Protein AF-A0A7J7MDB9-F1 (afdb_monomer_lite)

Radius of gyration: 26.95 Å; chains: 1; bounding box: 63×67×64 Å

pLDDT: mean 71.69, std 17.56, range [26.91, 96.44]

Secondary structure (DSSP, 8-state):
-------S-SB-TTS-BSSHHHHHHHHHHHHHHEEEEEEEEEETTEEEEEEEEPSSPEETT-HHHHHHHHHHHHHHHTTTSB-SEEEEEEEEEEEPTTSS-EEEEEEEEEEESB-TTSPBPPHHHHHHHHHHHHHHHHHHTTT-EEEEEEEEEEEES-B-------HHHHHHHHHHHHHT----PPP-PPPP---S------SS-------------EEEEEEEEEEETTEEEEEEEEEEEE-TT--GGGS-GGGEEEEEGGGGTTT--SHHHHHHHHHHHHHHHHHT-TT----HHHHHHHH-GGG-PPP---GGG--GGGTTTSHHHHHHHHHHHHHHHHHHHHHHHHHHHTT--

Sequence (357 aa):
MDLKGMNQDPIDVNGVFKSKAMFEHSLKRSKSIVDSVSCTNPYLGLRNARMDFKNPYLLCSYYELIVLAIMQLLLKYAYSQEFKYAKFTIGYVMKVPSGSGKVSYTIGSAIILNDSSGKAHPNITIYEQIQNFLKVKAENYEGLFLSGVYIRVYSIDMVVKELDLTSDVIDSQIWDLLKTGVAGGIPQEVQTIAGGKRRSYTNYITAIKLLIKEIKSFIVDDIKTILINSIHKPYAAGFVVVEQGIDIDSLKDSKFKTFFSKNCYHFMPAFEDRSNRTMFGFLESLENVDNIIGSLAELAKNLCPHLGVKGSIQHDKLRVSMLQNQRDQLLDYMRQDIRLLAGVVIKAQEIYWTDTT

Structure (mmCIF, N/CA/C/O backbone):
data_AF-A0A7J7MDB9-F1
#
_entry.id   AF-A0A7J7MDB9-F1
#
loop_
_atom_site.group_PDB
_atom_site.id
_atom_site.type_symbol
_atom_site.label_atom_id
_atom_site.label_alt_id
_atom_site.label_comp_id
_atom_site.label_asym_id
_atom_site.label_entity_id
_atom_site.label_seq_id
_atom_site.pdbx_PDB_ins_code
_atom_site.Cartn_x
_atom_site.Cartn_y
_atom_site.Cartn_z
_atom_site.occupancy
_atom_site.B_iso_or_equiv
_atom_site.auth_seq_id
_atom_site.auth_comp_id
_atom_site.auth_asym_id
_atom_site.auth_atom_id
_atom_site.pdbx_PDB_model_num
ATOM 1 N N . MET A 1 1 ? -2.151 39.184 -3.325 1.00 32.78 1 MET A N 1
ATOM 2 C CA . MET A 1 1 ? -2.497 39.272 -4.758 1.00 32.78 1 MET A CA 1
ATOM 3 C C . MET A 1 1 ? -3.538 38.212 -5.050 1.00 32.78 1 MET A C 1
ATOM 5 O O . MET A 1 1 ? -3.415 37.108 -4.537 1.00 32.78 1 MET A O 1
ATOM 9 N N . ASP A 1 2 ? -4.583 38.630 -5.755 1.00 26.91 2 ASP A N 1
ATOM 10 C CA . ASP A 1 2 ? -5.899 38.005 -5.892 1.00 26.91 2 ASP A CA 1
ATOM 11 C C . ASP A 1 2 ? -5.936 36.525 -6.296 1.00 26.91 2 ASP A C 1
ATOM 13 O O . ASP A 1 2 ? -5.296 36.101 -7.253 1.00 26.91 2 ASP A O 1
ATOM 17 N N . LEU A 1 3 ? -6.806 35.772 -5.613 1.00 30.06 3 LEU A N 1
ATOM 18 C CA . LEU A 1 3 ? -7.235 34.401 -5.932 1.00 30.06 3 LEU A CA 1
ATOM 19 C C . LEU A 1 3 ? -8.526 34.392 -6.778 1.00 30.06 3 LEU A C 1
ATOM 21 O O . LEU A 1 3 ? -9.434 33.595 -6.550 1.00 30.06 3 LEU A O 1
ATOM 25 N N . LYS A 1 4 ? -8.646 35.299 -7.751 1.00 31.33 4 LYS A N 1
ATOM 26 C CA . LYS A 1 4 ? -9.793 35.347 -8.670 1.00 31.33 4 LYS A CA 1
ATOM 27 C C . LYS A 1 4 ? -9.319 35.417 -10.113 1.00 31.33 4 LYS A C 1
ATOM 29 O O . LYS A 1 4 ? -9.190 36.488 -10.688 1.00 31.33 4 LYS A O 1
ATOM 34 N N . GLY A 1 5 ? -9.096 34.244 -10.695 1.00 33.00 5 GLY A N 1
ATOM 35 C CA . GLY A 1 5 ? -8.900 34.104 -12.131 1.00 33.00 5 GLY A CA 1
ATOM 36 C C . GLY A 1 5 ? -8.075 32.882 -12.484 1.00 33.00 5 GLY A C 1
ATOM 37 O O . GLY A 1 5 ? -6.877 33.024 -12.663 1.00 33.00 5 GLY A O 1
ATOM 38 N N . MET A 1 6 ? -8.715 31.709 -12.556 1.00 31.48 6 MET A N 1
ATOM 39 C CA . MET A 1 6 ? -8.399 30.597 -13.475 1.00 31.48 6 MET A CA 1
ATOM 40 C C . MET A 1 6 ? -9.241 29.364 -13.102 1.00 31.48 6 MET A C 1
ATOM 42 O O . MET A 1 6 ? -8.757 28.406 -12.514 1.00 31.48 6 MET A O 1
ATOM 46 N N . ASN A 1 7 ? -10.527 29.400 -13.461 1.00 33.06 7 ASN A N 1
ATOM 47 C CA . ASN A 1 7 ? -11.383 28.210 -13.551 1.00 33.06 7 ASN A CA 1
ATOM 48 C C . ASN A 1 7 ? -11.220 27.581 -14.946 1.00 33.06 7 ASN A C 1
ATOM 50 O O . ASN A 1 7 ? -12.143 27.610 -15.757 1.00 33.06 7 ASN A O 1
ATOM 54 N N . GLN A 1 8 ? -10.027 27.076 -15.264 1.00 38.97 8 GLN A N 1
ATOM 55 C CA . GLN A 1 8 ? -9.828 26.182 -16.408 1.00 38.97 8 GLN A CA 1
ATOM 56 C C . GLN A 1 8 ? -8.796 25.122 -16.039 1.00 38.97 8 GLN A C 1
ATOM 58 O O . GLN A 1 8 ? -7.669 25.456 -15.674 1.00 38.97 8 GLN A O 1
ATOM 63 N N . ASP A 1 9 ? -9.194 23.854 -16.148 1.00 37.06 9 ASP A N 1
ATOM 64 C CA . ASP A 1 9 ? -8.324 22.717 -15.865 1.00 37.06 9 ASP A CA 1
ATOM 65 C C . ASP A 1 9 ? -7.031 22.807 -16.690 1.00 37.06 9 ASP A C 1
ATOM 67 O O . ASP A 1 9 ? -7.089 23.011 -17.915 1.00 37.06 9 ASP A O 1
ATOM 71 N N . PRO A 1 10 ? -5.854 22.642 -16.057 1.00 43.47 10 PRO A N 1
ATOM 72 C CA . PRO A 1 10 ? -4.561 22.887 -16.689 1.00 43.47 10 PRO A CA 1
ATOM 73 C C . PRO A 1 10 ? -4.188 21.874 -17.789 1.00 43.47 10 PRO A C 1
ATOM 75 O O . PRO A 1 10 ? -3.120 21.961 -18.397 1.00 43.47 10 PRO A O 1
ATOM 78 N N . ILE A 1 11 ? -5.056 20.895 -18.028 1.00 42.03 11 ILE A N 1
ATOM 79 C CA . ILE A 1 11 ? -4.789 19.662 -18.755 1.00 42.03 11 ILE A CA 1
ATOM 80 C C . ILE A 1 11 ? -5.961 19.409 -19.707 1.00 42.03 11 ILE A C 1
ATOM 82 O O . ILE A 1 11 ? -7.118 19.704 -19.396 1.00 42.03 11 ILE A O 1
ATOM 86 N N . ASP A 1 12 ? -5.656 18.980 -20.928 1.00 42.06 12 ASP A N 1
ATOM 87 C CA . ASP A 1 12 ? -6.651 18.453 -21.869 1.00 42.06 12 ASP A CA 1
ATOM 88 C C . ASP A 1 12 ? -7.208 17.117 -21.336 1.00 42.06 12 ASP A C 1
ATOM 90 O O . ASP A 1 12 ? -6.551 16.447 -20.546 1.00 42.06 12 ASP A O 1
ATOM 94 N N . VAL A 1 13 ? -8.393 16.696 -21.778 1.00 39.16 13 VAL A N 1
ATOM 95 C CA . VAL A 1 13 ? -8.995 15.374 -21.502 1.00 39.16 13 VAL A CA 1
ATOM 96 C C . VAL A 1 13 ? -8.006 14.196 -21.654 1.00 39.16 13 VAL A C 1
ATOM 98 O O . VAL A 1 13 ? -8.165 13.167 -20.996 1.00 39.16 13 VAL A O 1
ATOM 101 N N . ASN A 1 14 ? -6.957 14.373 -22.462 1.00 38.19 14 ASN A N 1
ATOM 102 C CA . ASN A 1 14 ? -5.889 13.413 -22.740 1.00 38.19 14 ASN A CA 1
ATOM 103 C C . ASN A 1 14 ? -4.616 13.553 -21.881 1.00 38.19 14 ASN A C 1
ATOM 105 O O . ASN A 1 14 ? -3.637 12.865 -22.150 1.00 38.19 14 ASN A O 1
ATOM 109 N N . GLY A 1 15 ? -4.565 14.432 -20.876 1.00 45.59 15 GLY A N 1
ATOM 110 C CA . GLY A 1 15 ? -3.386 14.527 -20.005 1.00 45.59 15 GLY A CA 1
ATOM 111 C C . GLY A 1 15 ? -2.254 15.439 -20.514 1.00 45.59 15 GLY A C 1
ATOM 112 O O . GLY A 1 15 ? -1.229 15.572 -19.849 1.00 45.59 15 GLY A O 1
ATOM 113 N N . VAL A 1 16 ? -2.409 16.089 -21.668 1.00 55.41 16 VAL A N 1
ATOM 114 C CA . VAL A 1 16 ? -1.347 16.900 -22.294 1.00 55.41 16 VAL A CA 1
ATOM 115 C C . VAL A 1 16 ? -1.426 18.365 -21.843 1.00 55.41 16 VAL A C 1
ATOM 117 O O . VAL A 1 16 ? -2.514 18.938 -21.725 1.00 55.41 16 VAL A O 1
ATOM 120 N N . PHE A 1 17 ? -0.268 18.994 -21.601 1.00 58.41 17 PHE A N 1
ATOM 121 C CA . PHE A 1 17 ? -0.184 20.432 -21.323 1.00 58.41 17 PHE A CA 1
ATOM 122 C C . PHE A 1 17 ? -0.690 21.233 -22.529 1.00 58.41 17 PHE A C 1
ATOM 124 O O . PHE A 1 17 ? -0.115 21.167 -23.612 1.00 58.41 17 PHE A O 1
ATOM 131 N N . LYS A 1 18 ? -1.733 22.047 -22.326 1.00 57.94 18 LYS A N 1
ATOM 132 C CA . LYS A 1 18 ? -2.397 22.821 -23.395 1.00 57.94 18 LYS A CA 1
ATOM 133 C C . LYS A 1 18 ? -1.505 23.890 -24.050 1.00 57.94 18 LYS A C 1
ATOM 135 O O . LYS A 1 18 ? -1.846 24.406 -25.109 1.00 57.94 18 LYS A O 1
ATOM 140 N N . SER A 1 19 ? -0.381 24.261 -23.429 1.00 66.88 19 SER A N 1
ATOM 141 C CA . SER A 1 19 ? 0.582 25.218 -23.991 1.00 66.88 19 SER A CA 1
ATOM 142 C C . SER A 1 19 ? 1.982 25.086 -23.378 1.00 66.88 19 SER A C 1
ATOM 144 O O . SER A 1 19 ? 2.145 24.591 -22.259 1.00 66.88 19 SER A O 1
ATOM 146 N N . LYS A 1 20 ? 2.997 25.618 -24.080 1.00 72.50 20 LYS A N 1
ATOM 147 C CA . LYS A 1 20 ? 4.383 25.711 -23.580 1.00 72.50 20 LYS A CA 1
ATOM 148 C C . LYS A 1 20 ? 4.480 26.478 -22.265 1.00 72.50 20 LYS A C 1
ATOM 150 O O . LYS A 1 20 ? 5.172 26.042 -21.354 1.00 72.50 20 LYS A O 1
ATOM 155 N N . ALA A 1 21 ? 3.724 27.568 -22.137 1.00 70.25 21 ALA A N 1
ATOM 156 C CA . ALA A 1 21 ? 3.689 28.371 -20.919 1.00 70.25 21 ALA A CA 1
ATOM 157 C C . ALA A 1 21 ? 3.204 27.559 -19.701 1.00 70.25 21 ALA A C 1
ATOM 159 O O . ALA A 1 21 ? 3.725 27.715 -18.599 1.00 70.25 21 ALA A O 1
ATOM 160 N N . MET A 1 22 ? 2.243 26.649 -19.892 1.00 66.62 22 MET A N 1
ATOM 161 C CA . MET A 1 22 ? 1.721 25.792 -18.817 1.00 66.62 22 MET A CA 1
ATOM 162 C C . MET A 1 22 ? 2.682 24.668 -18.430 1.00 66.62 22 MET A C 1
ATOM 164 O O . MET A 1 22 ? 2.796 24.344 -17.244 1.00 66.62 22 MET A O 1
ATOM 168 N N . PHE A 1 23 ? 3.396 24.103 -19.408 1.00 73.69 23 PHE A N 1
ATOM 169 C CA . PHE A 1 23 ? 4.497 23.182 -19.141 1.00 73.69 23 PHE A CA 1
ATOM 170 C C . PHE A 1 23 ? 5.610 23.876 -18.348 1.00 73.69 23 PHE A C 1
ATOM 172 O O . PHE A 1 23 ? 5.981 23.400 -17.279 1.00 73.69 23 PHE A O 1
ATOM 179 N N . GLU A 1 24 ? 6.081 25.039 -18.805 1.00 75.44 24 GLU A N 1
ATOM 180 C CA . GLU A 1 24 ? 7.133 25.810 -18.129 1.00 75.44 24 GLU A CA 1
ATOM 181 C C . GLU A 1 24 ? 6.720 26.213 -16.707 1.00 75.44 24 GLU A C 1
ATOM 183 O O . GLU A 1 24 ? 7.515 26.108 -15.769 1.00 75.44 24 GLU A O 1
ATOM 188 N N . HIS A 1 25 ? 5.458 26.605 -16.512 1.00 74.88 25 HIS A N 1
ATOM 189 C CA . HIS A 1 25 ? 4.906 26.892 -15.191 1.00 74.88 25 HIS A CA 1
ATOM 190 C C . HIS A 1 25 ? 4.904 25.655 -14.276 1.00 74.88 25 HIS A C 1
ATOM 192 O O . HIS A 1 25 ? 5.335 25.730 -13.122 1.00 74.88 25 HIS A O 1
ATOM 198 N N . SER A 1 26 ? 4.457 24.503 -14.781 1.00 73.25 26 SER A N 1
ATOM 199 C CA . SER A 1 26 ? 4.399 23.258 -14.000 1.00 73.25 26 SER A CA 1
ATOM 200 C C . SER A 1 26 ? 5.785 22.702 -13.697 1.00 73.25 26 SER A C 1
ATOM 202 O O . SER A 1 26 ? 6.033 22.220 -12.595 1.00 73.25 26 SER A O 1
ATOM 204 N N . LEU A 1 27 ? 6.718 22.850 -14.632 1.00 78.75 27 LEU A N 1
ATOM 205 C CA . LEU A 1 27 ? 8.120 22.514 -14.453 1.00 78.75 27 LEU A CA 1
ATOM 206 C C . LEU A 1 27 ? 8.780 23.407 -13.397 1.00 78.75 27 LEU A C 1
ATOM 208 O O . LEU A 1 27 ? 9.455 22.905 -12.498 1.00 78.75 27 LEU A O 1
ATOM 212 N N . LYS A 1 28 ? 8.537 24.722 -13.446 1.00 80.44 28 LYS A N 1
ATOM 213 C CA . LYS A 1 28 ? 9.004 25.665 -12.420 1.00 80.44 28 LYS A CA 1
ATOM 214 C C . LYS A 1 28 ? 8.457 25.290 -11.043 1.00 80.44 28 LYS A C 1
ATOM 216 O O . LYS A 1 28 ? 9.210 25.269 -10.068 1.00 80.44 28 LYS A O 1
ATOM 221 N N . ARG A 1 29 ? 7.167 24.945 -10.968 1.00 77.31 29 ARG A N 1
ATOM 222 C CA . ARG A 1 29 ? 6.534 24.449 -9.741 1.00 77.31 29 ARG A CA 1
ATOM 223 C C . ARG A 1 29 ? 7.192 23.154 -9.261 1.00 77.31 29 ARG A C 1
ATOM 225 O O . ARG A 1 29 ? 7.572 23.098 -8.095 1.00 77.31 29 ARG A O 1
ATOM 232 N N . SER A 1 30 ? 7.397 22.175 -10.144 1.00 80.19 30 SER A N 1
ATOM 233 C CA . SER A 1 30 ? 8.087 20.914 -9.836 1.00 80.19 30 SER A CA 1
ATOM 234 C C . SER A 1 30 ? 9.483 21.168 -9.256 1.00 80.19 30 SER A C 1
ATOM 236 O O . SER A 1 30 ? 9.780 20.734 -8.150 1.00 80.19 30 SER A O 1
ATOM 238 N N . LYS A 1 31 ? 10.312 21.995 -9.905 1.00 84.50 31 LYS A N 1
ATOM 239 C CA . LYS A 1 31 ? 11.650 22.345 -9.395 1.00 84.50 31 LYS A CA 1
ATOM 240 C C . LYS A 1 31 ? 11.609 23.020 -8.021 1.00 84.50 31 LYS A C 1
ATOM 242 O O . LYS A 1 31 ? 12.462 22.750 -7.181 1.00 84.50 31 LYS A O 1
ATOM 247 N N . SER A 1 32 ? 10.625 23.888 -7.778 1.00 82.38 32 SER A N 1
ATOM 248 C CA . SER A 1 32 ? 10.517 24.617 -6.506 1.00 82.38 32 SER A CA 1
ATOM 249 C C . SER A 1 32 ? 10.245 23.709 -5.301 1.00 82.38 32 SER A C 1
ATOM 251 O O . SER A 1 32 ? 10.698 24.018 -4.197 1.00 82.38 32 SER A O 1
ATOM 253 N N . ILE A 1 33 ? 9.563 22.579 -5.521 1.00 85.75 33 ILE A N 1
ATOM 254 C CA . ILE A 1 33 ? 9.209 21.619 -4.469 1.00 85.75 33 ILE A CA 1
ATOM 255 C C . ILE A 1 33 ? 10.265 20.530 -4.267 1.00 85.75 33 ILE A C 1
ATOM 257 O O . ILE A 1 33 ? 10.151 19.774 -3.310 1.00 85.75 33 ILE A O 1
ATOM 261 N N . VAL A 1 34 ? 11.289 20.430 -5.120 1.00 90.56 34 VAL A N 1
ATOM 262 C CA . VAL A 1 34 ? 12.376 19.458 -4.932 1.00 90.56 34 VAL A CA 1
ATOM 263 C C . VAL A 1 34 ? 13.281 19.901 -3.784 1.00 90.56 34 VAL A C 1
ATOM 265 O O . VAL A 1 34 ? 13.710 21.058 -3.709 1.00 90.56 34 VAL A O 1
ATOM 268 N N . ASP A 1 35 ? 13.558 18.959 -2.889 1.00 91.69 35 ASP A N 1
ATOM 269 C CA . ASP A 1 35 ? 14.505 19.094 -1.785 1.00 91.69 35 ASP A CA 1
ATOM 270 C C . ASP A 1 35 ? 15.877 18.553 -2.183 1.00 91.69 35 ASP A C 1
ATOM 272 O O . ASP A 1 35 ? 16.871 19.276 -2.181 1.00 91.69 35 ASP A O 1
ATOM 276 N N . SER A 1 36 ? 15.921 17.291 -2.609 1.00 92.25 36 SER A N 1
ATOM 277 C CA . SER A 1 36 ? 17.154 16.642 -3.044 1.00 92.25 36 SER A CA 1
ATOM 278 C C . SER A 1 36 ? 16.892 15.564 -4.092 1.00 92.25 36 SER A C 1
ATOM 280 O O . SER A 1 36 ? 15.791 15.024 -4.213 1.00 92.25 36 SER A O 1
ATOM 282 N N . VAL A 1 37 ? 17.928 15.255 -4.872 1.00 92.06 37 VAL A N 1
ATOM 283 C CA . VAL A 1 37 ? 17.937 14.162 -5.846 1.00 92.06 37 VAL A CA 1
ATOM 284 C C . VAL A 1 37 ? 19.164 13.308 -5.572 1.00 92.06 37 VAL A C 1
ATOM 286 O O . VAL A 1 37 ? 20.269 13.832 -5.450 1.00 92.06 37 VAL A O 1
ATOM 289 N N . SER A 1 38 ? 18.982 11.996 -5.470 1.00 91.69 38 SER A N 1
ATOM 290 C CA . SER A 1 38 ? 20.064 11.052 -5.191 1.00 91.69 38 SER A CA 1
ATOM 291 C C . SER A 1 38 ? 19.966 9.817 -6.079 1.00 91.69 38 SER A C 1
ATOM 293 O O . SER A 1 38 ? 18.887 9.430 -6.530 1.00 91.69 38 SER A O 1
ATOM 295 N N . CYS A 1 39 ? 21.109 9.185 -6.341 1.00 89.75 39 CYS A N 1
ATOM 296 C CA . CYS A 1 39 ? 21.187 7.938 -7.087 1.00 89.75 39 CYS A CA 1
ATOM 297 C C . CYS A 1 39 ? 22.187 6.998 -6.413 1.00 89.75 39 CYS A C 1
ATOM 299 O O . CYS A 1 39 ? 23.262 7.419 -5.998 1.00 89.75 39 CYS A O 1
ATOM 301 N N . THR A 1 40 ? 21.842 5.717 -6.322 1.00 87.62 40 THR A N 1
ATOM 302 C CA . THR A 1 40 ? 22.712 4.661 -5.790 1.00 87.62 40 THR A CA 1
ATOM 303 C C . THR A 1 40 ? 22.709 3.460 -6.728 1.00 87.62 40 THR A C 1
ATOM 305 O O . THR A 1 40 ? 21.687 3.150 -7.343 1.00 87.62 40 THR A O 1
ATOM 308 N N . ASN A 1 41 ? 23.846 2.768 -6.820 1.00 85.62 41 ASN A N 1
ATOM 309 C CA . ASN A 1 41 ? 24.005 1.530 -7.585 1.00 85.62 41 ASN A CA 1
ATOM 310 C C . ASN A 1 41 ? 24.380 0.404 -6.614 1.00 85.62 41 ASN A C 1
ATOM 312 O O . ASN A 1 41 ? 25.569 0.158 -6.415 1.00 85.62 41 ASN A O 1
ATOM 316 N N . PRO A 1 42 ? 23.405 -0.244 -5.945 1.00 81.12 42 PRO A N 1
ATOM 317 C CA . PRO A 1 42 ? 23.714 -1.229 -4.908 1.00 81.12 42 PRO A CA 1
ATOM 318 C C . PRO A 1 42 ? 24.543 -2.413 -5.418 1.00 81.12 42 PRO A C 1
ATOM 320 O O . PRO A 1 42 ? 25.333 -2.977 -4.670 1.00 81.12 42 PRO A O 1
ATOM 323 N N . TYR A 1 43 ? 24.336 -2.806 -6.676 1.00 79.00 43 TYR A N 1
ATOM 324 C CA . TYR A 1 43 ? 25.135 -3.798 -7.392 1.00 79.00 43 TYR A CA 1
ATOM 325 C C . TYR A 1 43 ? 24.936 -3.636 -8.906 1.00 79.00 43 TYR A C 1
ATOM 327 O O . TYR A 1 43 ? 24.044 -2.914 -9.354 1.00 79.00 43 TYR A O 1
ATOM 335 N N . LEU A 1 44 ? 25.772 -4.309 -9.701 1.00 78.94 44 LEU A N 1
ATOM 336 C CA . LEU A 1 44 ? 25.724 -4.243 -11.163 1.00 78.94 44 LEU A CA 1
ATOM 337 C C . LEU A 1 44 ? 24.351 -4.694 -11.695 1.00 78.94 44 LEU A C 1
ATOM 339 O O . LEU A 1 44 ? 23.867 -5.763 -11.331 1.00 78.94 44 LEU A O 1
ATOM 343 N N . GLY A 1 45 ? 23.731 -3.876 -12.548 1.00 79.69 45 GLY A N 1
ATOM 344 C CA . GLY A 1 45 ? 22.389 -4.131 -13.084 1.00 79.69 45 GLY A CA 1
ATOM 345 C C . GLY A 1 45 ? 21.233 -3.698 -12.172 1.00 79.69 45 GLY A C 1
ATOM 346 O O . GLY A 1 45 ? 20.076 -3.957 -12.505 1.00 79.69 45 GLY A O 1
ATOM 347 N N . LEU A 1 46 ? 21.510 -3.033 -11.041 1.00 86.19 46 LEU A N 1
ATOM 348 C CA . LEU A 1 46 ? 20.499 -2.367 -10.217 1.00 86.19 46 LEU A CA 1
ATOM 349 C C . LEU A 1 46 ? 20.881 -0.912 -9.937 1.00 86.19 46 LEU A C 1
ATOM 351 O O . LEU A 1 46 ? 21.917 -0.633 -9.332 1.00 86.19 46 LEU A O 1
ATOM 355 N N . ARG A 1 47 ? 19.969 0.003 -10.264 1.00 87.56 47 ARG A N 1
ATOM 356 C CA . ARG A 1 47 ? 20.084 1.429 -9.952 1.00 87.56 47 ARG A CA 1
ATOM 357 C C . ARG A 1 47 ? 18.829 1.931 -9.249 1.00 87.56 47 ARG A C 1
ATOM 359 O O . ARG A 1 47 ? 17.717 1.701 -9.717 1.00 87.56 47 ARG A O 1
ATOM 366 N N . ASN A 1 48 ? 18.998 2.639 -8.137 1.00 91.31 48 ASN A N 1
ATOM 367 C CA . ASN A 1 48 ? 17.914 3.340 -7.449 1.00 91.31 48 ASN A CA 1
ATOM 368 C C . ASN A 1 48 ? 18.141 4.843 -7.581 1.00 91.31 48 ASN A C 1
ATOM 370 O O . ASN A 1 48 ? 19.147 5.343 -7.077 1.00 91.31 48 ASN A O 1
ATOM 374 N N . ALA A 1 49 ? 17.206 5.557 -8.199 1.00 93.44 49 ALA A N 1
ATOM 375 C CA . ALA A 1 49 ? 17.221 7.014 -8.250 1.00 93.44 49 ALA A CA 1
ATOM 376 C C . ALA A 1 49 ? 15.999 7.570 -7.517 1.00 93.44 49 ALA A C 1
ATOM 378 O O . ALA A 1 49 ? 14.899 7.035 -7.649 1.00 93.44 49 ALA A O 1
ATOM 379 N N . ARG A 1 50 ? 16.192 8.617 -6.719 1.00 95.31 50 ARG A N 1
ATOM 380 C CA . ARG A 1 50 ? 15.188 9.159 -5.801 1.00 95.31 50 ARG A CA 1
ATOM 381 C C . ARG A 1 50 ? 15.168 10.678 -5.867 1.00 95.31 50 ARG A C 1
ATOM 383 O O . ARG A 1 50 ? 16.218 11.308 -5.961 1.00 95.31 50 ARG A O 1
ATOM 390 N N . MET A 1 51 ? 13.969 11.238 -5.775 1.00 95.50 51 MET A N 1
ATOM 391 C CA . MET A 1 51 ? 13.705 12.664 -5.645 1.00 95.50 51 MET A CA 1
ATOM 392 C C . MET A 1 51 ? 12.869 12.888 -4.384 1.00 95.50 51 MET A C 1
ATOM 394 O O . MET A 1 51 ? 11.762 12.364 -4.275 1.00 95.50 51 MET A O 1
ATOM 398 N N . ASP A 1 52 ? 13.409 13.631 -3.424 1.00 94.06 52 ASP A N 1
ATOM 399 C CA . ASP A 1 52 ? 12.705 14.038 -2.207 1.00 94.06 52 ASP A CA 1
ATOM 400 C C . ASP A 1 52 ? 12.092 15.432 -2.389 1.00 94.06 52 ASP A C 1
ATOM 402 O O . ASP A 1 52 ? 12.652 16.290 -3.078 1.00 94.06 52 ASP A O 1
ATOM 406 N N . PHE A 1 53 ? 10.940 15.658 -1.758 1.00 90.88 53 PHE A N 1
ATOM 407 C CA . PHE A 1 53 ? 10.195 16.912 -1.835 1.00 90.88 53 PHE A CA 1
ATOM 408 C C . PHE A 1 53 ? 10.272 17.704 -0.525 1.00 90.88 53 PHE A C 1
ATOM 410 O O . PHE A 1 53 ? 10.318 17.132 0.568 1.00 90.88 53 PHE A O 1
ATOM 417 N N . LYS A 1 54 ? 10.244 19.033 -0.642 1.00 86.69 54 LYS A N 1
ATOM 418 C CA . LYS A 1 54 ? 10.183 19.984 0.473 1.00 86.69 54 LYS A CA 1
ATOM 419 C C . LYS A 1 54 ? 8.815 19.940 1.146 1.00 86.69 54 LYS A C 1
ATOM 421 O O . LYS A 1 54 ? 7.821 19.545 0.547 1.00 86.69 54 LYS A O 1
ATOM 426 N N . ASN A 1 55 ? 8.768 20.379 2.400 1.00 79.44 55 ASN A N 1
ATOM 427 C CA . ASN A 1 55 ? 7.515 20.662 3.094 1.00 79.44 55 ASN A CA 1
ATOM 428 C C . ASN A 1 55 ? 7.006 22.057 2.650 1.00 79.44 55 ASN A C 1
ATOM 430 O O . ASN A 1 55 ? 7.811 22.991 2.674 1.00 79.44 55 ASN A O 1
ATOM 434 N N . PRO A 1 56 ? 5.731 22.231 2.243 1.00 78.31 56 PRO A N 1
ATOM 435 C CA . PRO A 1 56 ? 4.646 21.243 2.208 1.00 78.31 56 PRO A CA 1
ATOM 436 C C . PRO A 1 56 ? 4.817 20.192 1.110 1.00 78.31 56 PRO A C 1
ATOM 438 O O . PRO A 1 56 ? 5.070 20.512 -0.048 1.00 78.31 56 PRO A O 1
ATOM 441 N N . TYR A 1 57 ? 4.662 18.931 1.518 1.00 84.12 57 TYR A N 1
ATOM 442 C CA . TYR A 1 57 ? 4.812 17.757 0.664 1.00 84.12 57 TYR A CA 1
ATOM 443 C C . TYR A 1 57 ? 3.780 17.725 -0.471 1.00 84.12 57 TYR A C 1
ATOM 445 O O . TYR A 1 57 ? 2.745 18.390 -0.421 1.00 84.12 57 TYR A O 1
ATOM 453 N N . LEU A 1 58 ? 4.063 16.935 -1.507 1.00 81.94 58 LEU A N 1
ATOM 454 C CA . LEU A 1 58 ? 3.265 16.901 -2.729 1.00 81.94 58 LEU A CA 1
ATOM 455 C C . LEU A 1 58 ? 2.025 16.012 -2.557 1.00 81.94 58 LEU A C 1
ATOM 457 O O . LEU A 1 58 ? 2.163 14.868 -2.142 1.00 81.94 58 LEU A O 1
ATOM 461 N N . LEU A 1 59 ? 0.823 16.489 -2.895 1.00 79.62 59 LEU A N 1
ATOM 462 C CA . LEU A 1 59 ? -0.377 15.640 -2.865 1.00 79.62 59 LEU A CA 1
ATOM 463 C C . LEU A 1 59 ? -0.325 14.587 -3.983 1.00 79.62 59 LEU A C 1
ATOM 465 O O . LEU A 1 59 ? 0.074 14.905 -5.104 1.00 79.62 59 LEU A O 1
ATOM 469 N N . CYS A 1 60 ? -0.797 13.366 -3.717 1.00 81.06 60 CYS A N 1
ATOM 470 C CA . CYS A 1 60 ? -0.879 12.308 -4.734 1.00 81.06 60 CYS A CA 1
ATOM 471 C C . CYS A 1 60 ? -1.778 12.687 -5.921 1.00 81.06 60 CYS A C 1
ATOM 473 O O . CYS A 1 60 ? -1.542 12.211 -7.029 1.00 81.06 60 CYS A O 1
ATOM 475 N N . SER A 1 61 ? -2.772 13.559 -5.706 1.00 75.06 61 SER A N 1
ATOM 476 C CA . SER A 1 61 ? -3.654 14.048 -6.773 1.00 75.06 61 SER A CA 1
ATOM 477 C C . SER A 1 61 ? -2.950 14.956 -7.782 1.00 75.06 61 SER A C 1
ATOM 479 O O . SER A 1 61 ? -3.436 15.100 -8.896 1.00 75.06 61 SER A O 1
ATOM 481 N N . TYR A 1 62 ? -1.789 15.527 -7.442 1.00 78.38 62 TYR A N 1
ATOM 482 C CA . TYR A 1 62 ? -0.965 16.309 -8.370 1.00 78.38 62 TYR A CA 1
ATOM 483 C C . TYR A 1 62 ? -0.060 15.389 -9.195 1.00 78.38 62 TYR A C 1
ATOM 485 O O . TYR A 1 62 ? 1.162 15.572 -9.263 1.00 78.38 62 TYR A O 1
ATOM 493 N N . TYR A 1 63 ? -0.662 14.355 -9.785 1.00 83.12 63 TYR A N 1
ATOM 494 C CA . TYR A 1 63 ? 0.055 13.279 -10.459 1.00 83.12 63 TYR A CA 1
ATOM 495 C C . TYR A 1 63 ? 0.841 13.764 -11.673 1.00 83.12 63 TYR A C 1
ATOM 497 O O . TYR A 1 63 ? 1.833 13.144 -12.032 1.00 83.12 63 TYR A O 1
ATOM 505 N N . GLU A 1 64 ? 0.500 14.906 -12.258 1.00 78.81 64 GLU A N 1
ATOM 506 C CA . GLU A 1 64 ? 1.235 15.489 -13.379 1.00 78.81 64 GLU A CA 1
ATOM 507 C C . GLU A 1 64 ? 2.621 15.978 -12.947 1.00 78.81 64 GLU A C 1
ATOM 509 O O . GLU A 1 64 ? 3.606 15.779 -13.658 1.00 78.81 64 GLU A O 1
ATOM 514 N N . LEU A 1 65 ? 2.728 16.550 -11.743 1.00 82.25 65 LEU A N 1
ATOM 515 C CA . LEU A 1 65 ? 4.022 16.917 -11.158 1.00 82.25 65 LEU A CA 1
ATOM 516 C C . LEU A 1 65 ? 4.834 15.667 -10.797 1.00 82.25 65 LEU A C 1
ATOM 518 O O . LEU A 1 65 ? 6.056 15.659 -10.949 1.00 82.25 65 LEU A O 1
ATOM 522 N N . ILE A 1 66 ? 4.154 14.595 -10.382 1.00 90.25 66 ILE A N 1
ATOM 523 C CA . ILE A 1 66 ? 4.776 13.295 -10.111 1.00 90.25 66 ILE A CA 1
ATOM 524 C C . ILE A 1 66 ? 5.319 12.678 -11.407 1.00 90.25 66 ILE A C 1
ATOM 526 O O . ILE A 1 66 ? 6.461 12.222 -11.428 1.00 90.25 66 ILE A O 1
ATOM 530 N N . VAL A 1 67 ? 4.551 12.705 -12.502 1.00 87.75 67 VAL A N 1
ATOM 531 C CA . VAL A 1 67 ? 4.989 12.238 -13.828 1.00 87.75 67 VAL A CA 1
ATOM 532 C C . VAL A 1 67 ? 6.260 12.976 -14.250 1.00 87.75 67 VAL A C 1
ATOM 534 O O . VAL A 1 67 ? 7.234 12.330 -14.634 1.00 87.75 67 VAL A O 1
ATOM 537 N N . LEU A 1 68 ? 6.293 14.309 -14.122 1.00 85.88 68 LEU A N 1
ATOM 538 C CA . LEU A 1 68 ? 7.484 15.105 -14.443 1.00 85.88 68 LEU A CA 1
ATOM 539 C C . LEU A 1 68 ? 8.699 14.686 -13.602 1.00 85.88 68 LEU A C 1
ATOM 541 O O . LEU A 1 68 ? 9.777 14.480 -14.158 1.00 85.88 68 LEU A O 1
ATOM 545 N N . ALA A 1 69 ? 8.524 14.496 -12.292 1.00 91.62 69 ALA A N 1
ATOM 546 C CA . ALA A 1 69 ? 9.590 14.037 -11.402 1.00 91.62 69 ALA A CA 1
ATOM 547 C C . ALA A 1 69 ? 10.144 12.659 -11.815 1.00 91.62 69 ALA A C 1
ATOM 549 O O . ALA A 1 69 ? 11.361 12.465 -11.873 1.00 91.62 69 ALA A O 1
ATOM 550 N N . ILE A 1 70 ? 9.270 11.706 -12.155 1.00 93.56 70 ILE A N 1
ATOM 551 C CA . ILE A 1 70 ? 9.676 10.371 -12.622 1.00 93.56 70 ILE A CA 1
ATOM 552 C C . ILE A 1 70 ? 10.406 10.448 -13.967 1.00 93.56 70 ILE A C 1
ATOM 554 O O . ILE A 1 70 ? 11.443 9.804 -14.131 1.00 93.56 70 ILE A O 1
ATOM 558 N N . MET A 1 71 ? 9.918 11.257 -14.909 1.00 90.12 71 MET A N 1
ATOM 559 C CA . MET A 1 71 ? 10.566 11.434 -16.212 1.00 90.12 71 MET A CA 1
ATOM 560 C C . MET A 1 71 ? 11.948 12.068 -16.092 1.00 90.12 71 MET A C 1
ATOM 562 O O . MET A 1 71 ? 12.878 11.620 -16.761 1.00 90.12 71 MET A O 1
ATOM 566 N N . GLN A 1 72 ? 12.119 13.046 -15.200 1.00 89.62 72 GLN A N 1
ATOM 567 C CA . GLN A 1 72 ? 13.430 13.627 -14.909 1.00 89.62 72 GLN A CA 1
ATOM 568 C C . GLN A 1 72 ? 14.402 12.576 -14.357 1.00 89.62 72 GLN A C 1
ATOM 570 O O . GLN A 1 72 ? 15.554 12.518 -14.793 1.00 89.62 72 GLN A O 1
ATOM 575 N N . LEU A 1 73 ? 13.946 11.706 -13.447 1.00 92.00 73 LEU A N 1
ATOM 576 C CA . LEU A 1 73 ? 14.767 10.602 -12.944 1.00 92.00 73 LEU A CA 1
ATOM 577 C C . LEU A 1 73 ? 15.122 9.601 -14.054 1.00 92.00 73 LEU A C 1
ATOM 579 O O . LEU A 1 73 ? 16.268 9.161 -14.127 1.00 92.00 73 LEU A O 1
ATOM 583 N N . LEU A 1 74 ? 14.176 9.253 -14.931 1.00 89.75 74 LEU A N 1
ATOM 584 C CA . LEU A 1 74 ? 14.409 8.315 -16.032 1.00 89.75 74 LEU A CA 1
ATOM 585 C C . LEU A 1 74 ? 15.388 8.863 -17.066 1.00 89.75 74 LEU A C 1
ATOM 587 O O . LEU A 1 74 ? 16.339 8.172 -17.423 1.00 89.75 74 LEU A O 1
ATOM 591 N N . LEU A 1 75 ? 15.193 10.095 -17.533 1.00 86.12 75 LEU A N 1
ATOM 592 C CA . LEU A 1 75 ? 16.079 10.714 -18.522 1.00 86.12 75 LEU A CA 1
ATOM 593 C C . LEU A 1 75 ? 17.499 10.853 -17.981 1.00 86.12 75 LEU A C 1
ATOM 595 O O . LEU A 1 75 ? 18.462 10.526 -18.671 1.00 86.12 75 LEU A O 1
ATOM 599 N N . LYS A 1 76 ? 17.630 11.255 -16.713 1.00 86.06 76 LYS A N 1
ATOM 600 C CA . LYS A 1 76 ? 18.939 11.431 -16.090 1.00 86.06 76 LYS A CA 1
ATOM 601 C C . LYS A 1 76 ? 19.647 10.110 -15.794 1.00 86.06 76 LYS A C 1
ATOM 603 O O . LYS A 1 76 ? 20.847 9.996 -16.032 1.00 86.06 76 LYS A O 1
ATOM 608 N N . TYR A 1 77 ? 18.933 9.122 -15.255 1.00 85.44 77 TYR A N 1
ATOM 609 C CA . TYR A 1 77 ? 19.561 7.951 -14.630 1.00 85.44 77 TYR A CA 1
ATOM 610 C C . TYR A 1 77 ? 19.294 6.616 -15.330 1.00 85.44 77 TYR A C 1
ATOM 612 O O . TYR A 1 77 ? 19.975 5.642 -15.005 1.00 85.44 77 TYR A O 1
ATOM 620 N N . ALA A 1 78 ? 18.340 6.548 -16.259 1.00 82.69 78 ALA A N 1
ATOM 621 C CA . ALA A 1 78 ? 18.029 5.340 -17.022 1.00 82.69 78 ALA A CA 1
ATOM 622 C C . ALA A 1 78 ? 18.390 5.500 -18.507 1.00 82.69 78 ALA A C 1
ATOM 624 O O . ALA A 1 78 ? 19.243 4.771 -18.996 1.00 82.69 78 ALA A O 1
ATOM 625 N N . TYR A 1 79 ? 17.804 6.475 -19.210 1.00 76.44 79 TYR A N 1
ATOM 626 C CA . TYR A 1 79 ? 17.997 6.658 -20.659 1.00 76.44 79 TYR A CA 1
ATOM 627 C C . TYR A 1 79 ? 19.383 7.169 -21.058 1.00 76.44 79 TYR A C 1
ATOM 629 O O . TYR A 1 79 ? 19.756 7.084 -22.222 1.00 76.44 79 TYR A O 1
ATOM 637 N N . SER A 1 80 ? 20.167 7.662 -20.102 1.00 62.31 80 SER A N 1
ATOM 638 C CA . SER A 1 80 ? 21.577 7.996 -20.304 1.00 62.31 80 SER A CA 1
ATOM 639 C C . SER A 1 80 ? 22.479 6.768 -20.503 1.00 62.31 80 SER A C 1
ATOM 641 O O . SER A 1 80 ? 23.681 6.923 -20.692 1.00 62.31 80 SER A O 1
ATOM 643 N N . GLN A 1 81 ? 21.945 5.546 -20.442 1.00 65.00 81 GLN A N 1
ATOM 644 C CA . GLN A 1 81 ? 22.736 4.317 -20.469 1.00 65.00 81 GLN A CA 1
ATOM 645 C C . GLN A 1 81 ? 22.404 3.433 -21.664 1.00 65.00 81 GLN A C 1
ATOM 647 O O . GLN A 1 81 ? 21.264 3.357 -22.114 1.00 65.00 81 GLN A O 1
ATOM 652 N N . GLU A 1 82 ? 23.418 2.702 -22.117 1.00 65.81 82 GLU A N 1
ATOM 653 C CA . GLU A 1 82 ? 23.247 1.581 -23.031 1.00 65.81 82 GLU A CA 1
ATOM 654 C C . GLU A 1 82 ? 23.024 0.306 -22.211 1.00 65.81 82 GLU A C 1
ATOM 656 O O . GLU A 1 82 ? 23.770 -0.000 -21.274 1.00 65.81 82 GLU A O 1
ATOM 661 N N . PHE A 1 83 ? 21.966 -0.427 -22.545 1.00 70.38 83 PHE A N 1
ATOM 662 C CA . PHE A 1 83 ? 21.619 -1.695 -21.916 1.00 70.38 83 PHE A CA 1
ATOM 663 C C . PHE A 1 83 ? 20.987 -2.633 -22.941 1.00 70.38 83 PHE A C 1
ATOM 665 O O . PHE A 1 83 ? 20.247 -2.205 -23.826 1.00 70.38 83 PHE A O 1
ATOM 672 N N . LYS A 1 84 ? 21.242 -3.937 -22.793 1.00 72.81 84 LYS A N 1
ATOM 673 C CA . LYS A 1 84 ? 20.635 -4.968 -23.649 1.00 72.81 84 LYS A CA 1
ATOM 674 C C . LYS A 1 84 ? 19.171 -5.212 -23.297 1.00 72.81 84 LYS A C 1
ATOM 676 O O . LYS A 1 84 ? 18.342 -5.449 -24.166 1.00 72.81 84 LYS A O 1
ATOM 681 N N . TYR A 1 85 ? 18.852 -5.152 -22.010 1.00 80.00 85 TYR A N 1
ATOM 682 C CA . TYR A 1 85 ? 17.495 -5.219 -21.478 1.00 80.00 85 TYR A CA 1
ATOM 683 C C . TYR A 1 85 ? 17.411 -4.347 -20.236 1.00 80.00 85 TYR A C 1
ATOM 685 O O . TYR A 1 85 ? 18.297 -4.443 -19.384 1.00 80.00 85 TYR A O 1
ATOM 693 N N . ALA A 1 86 ? 16.360 -3.543 -20.104 1.00 85.00 86 ALA A N 1
ATOM 694 C CA . ALA A 1 86 ? 16.065 -2.857 -18.860 1.00 85.00 86 ALA A CA 1
ATOM 695 C C . ALA A 1 86 ? 14.567 -2.726 -18.600 1.00 85.00 86 ALA A C 1
ATOM 697 O O . ALA A 1 86 ? 13.741 -2.603 -19.501 1.00 85.00 86 ALA A O 1
ATOM 698 N N . LYS A 1 87 ? 14.225 -2.713 -17.318 1.00 89.12 87 LYS A N 1
ATOM 699 C CA . LYS A 1 87 ? 12.891 -2.395 -16.813 1.00 89.12 87 LYS A CA 1
ATOM 700 C C . LYS A 1 87 ? 13.015 -1.592 -15.534 1.00 89.12 87 LYS A C 1
ATOM 702 O O . LYS A 1 87 ? 14.023 -1.695 -14.837 1.00 89.12 87 LYS A O 1
ATOM 707 N N . PHE A 1 88 ? 11.991 -0.838 -15.176 1.00 92.25 88 PHE A N 1
ATOM 708 C CA . PHE A 1 88 ? 11.989 -0.078 -13.936 1.00 92.25 88 PHE A CA 1
ATOM 709 C C . PHE A 1 88 ? 10.669 -0.191 -13.194 1.00 92.25 88 PHE A C 1
ATOM 711 O O . PHE A 1 88 ? 9.633 -0.498 -13.771 1.00 92.25 88 PHE A O 1
ATOM 718 N N . THR A 1 89 ? 10.707 0.063 -11.895 1.00 93.81 89 THR A N 1
ATOM 719 C CA . THR A 1 89 ? 9.508 0.224 -11.072 1.00 93.81 89 THR A CA 1
ATOM 720 C C . THR A 1 89 ? 9.466 1.628 -10.494 1.00 93.81 89 THR A C 1
ATOM 722 O O . THR A 1 89 ? 10.518 2.185 -10.171 1.00 93.81 89 THR A O 1
ATOM 725 N N . ILE A 1 90 ? 8.265 2.164 -10.298 1.00 94.50 90 ILE A N 1
ATOM 726 C CA . ILE A 1 90 ? 8.036 3.447 -9.626 1.00 94.50 90 ILE A CA 1
ATOM 727 C C . ILE A 1 90 ? 7.723 3.178 -8.157 1.00 94.50 90 ILE A C 1
ATOM 729 O O . ILE A 1 90 ? 7.066 2.192 -7.830 1.00 94.50 90 ILE A O 1
ATOM 733 N N . GLY A 1 91 ? 8.174 4.042 -7.259 1.00 93.25 91 GLY A N 1
ATOM 734 C CA . GLY A 1 91 ? 7.816 3.968 -5.854 1.00 93.25 91 GLY A CA 1
ATOM 735 C C . GLY A 1 91 ? 7.546 5.322 -5.226 1.00 93.25 91 GLY A C 1
ATOM 736 O O . GLY A 1 91 ? 8.064 6.356 -5.652 1.00 93.25 91 GLY A O 1
ATOM 737 N N . TYR A 1 92 ? 6.714 5.284 -4.195 1.00 93.00 92 TYR A N 1
ATOM 738 C CA . TYR A 1 92 ? 6.316 6.431 -3.397 1.00 93.00 92 TYR A CA 1
ATOM 739 C C . TYR A 1 92 ? 7.046 6.430 -2.067 1.00 93.00 92 TYR A C 1
ATOM 741 O O . TYR A 1 92 ? 7.316 5.375 -1.492 1.00 93.00 92 TYR A O 1
ATOM 749 N N . VAL A 1 93 ? 7.337 7.633 -1.577 1.00 91.00 93 VAL A N 1
ATOM 750 C CA . VAL A 1 93 ? 7.826 7.872 -0.224 1.00 91.00 93 VAL A CA 1
ATOM 751 C C . VAL A 1 93 ? 6.782 8.700 0.516 1.00 91.00 93 VAL A C 1
ATOM 753 O O . VAL A 1 93 ? 6.745 9.925 0.403 1.00 91.00 93 VAL A O 1
ATOM 756 N N . MET A 1 94 ? 5.924 8.042 1.284 1.00 84.12 94 MET A N 1
ATOM 757 C CA . MET A 1 94 ? 4.861 8.694 2.050 1.00 84.12 94 MET A CA 1
ATOM 758 C C . MET A 1 94 ? 5.334 9.066 3.448 1.00 84.12 94 MET A C 1
ATOM 760 O O . MET A 1 94 ? 6.129 8.350 4.058 1.00 84.12 94 MET A O 1
ATOM 764 N N . LYS A 1 95 ? 4.822 10.182 3.969 1.00 70.75 95 LYS A N 1
ATOM 765 C CA . LYS A 1 95 ? 4.950 10.483 5.395 1.00 70.75 95 LYS A CA 1
ATOM 766 C C . LYS A 1 95 ? 3.859 9.734 6.155 1.00 70.75 95 LYS A C 1
ATOM 768 O O . LYS A 1 95 ? 2.703 9.758 5.743 1.00 70.75 95 LYS A O 1
ATOM 773 N N . VAL A 1 96 ? 4.227 9.096 7.262 1.00 66.75 96 VAL A N 1
ATOM 774 C CA . VAL A 1 96 ? 3.250 8.468 8.157 1.00 66.75 96 VAL A CA 1
ATOM 775 C C . VAL A 1 96 ? 2.466 9.581 8.868 1.00 66.75 96 VAL A C 1
ATOM 777 O O . VAL A 1 96 ? 3.106 10.437 9.484 1.00 66.75 96 VAL A O 1
ATOM 780 N N . PRO A 1 97 ? 1.120 9.606 8.803 1.00 53.03 97 PRO A N 1
ATOM 781 C CA . PRO A 1 97 ? 0.306 10.661 9.421 1.00 53.03 97 PRO A CA 1
ATOM 782 C C . PRO A 1 97 ? 0.600 10.871 10.914 1.00 53.03 97 PRO A C 1
ATOM 784 O O . PRO A 1 97 ? 0.614 12.001 11.393 1.00 53.03 97 PRO A O 1
ATOM 787 N N . SER A 1 98 ? 0.918 9.785 11.619 1.00 54.19 98 SER A N 1
ATOM 788 C CA . SER A 1 98 ? 1.055 9.734 13.078 1.00 54.19 98 SER A CA 1
ATOM 789 C C . SER A 1 98 ? 2.513 9.721 13.572 1.00 54.19 98 SER A C 1
ATOM 791 O O . SER A 1 98 ? 2.747 9.511 14.759 1.00 54.19 98 SER A O 1
ATOM 793 N N . GLY A 1 99 ? 3.512 9.921 12.696 1.00 53.50 99 GLY A N 1
ATOM 794 C CA . GLY A 1 99 ? 4.932 9.788 13.058 1.00 53.50 99 GLY A CA 1
ATOM 795 C C . GLY A 1 99 ? 5.903 10.695 12.291 1.00 53.50 99 GLY A C 1
ATOM 796 O O . GLY A 1 99 ? 5.551 11.374 11.326 1.00 53.50 99 GLY A O 1
ATOM 797 N N . SER A 1 100 ? 7.170 10.700 12.719 1.00 55.16 100 SER A N 1
ATOM 798 C CA . SER A 1 100 ? 8.281 11.377 12.022 1.00 55.16 100 SER A CA 1
ATOM 799 C C . SER A 1 100 ? 8.866 10.552 10.863 1.00 55.16 100 SER A C 1
ATOM 801 O O . SER A 1 100 ? 9.730 11.038 10.131 1.00 55.16 100 SER A O 1
ATOM 803 N N . GLY A 1 101 ? 8.397 9.312 10.684 1.00 66.38 101 GLY A N 1
ATOM 804 C CA . GLY A 1 101 ? 8.908 8.358 9.703 1.00 66.38 101 GLY A CA 1
ATOM 805 C C . GLY A 1 101 ? 8.408 8.581 8.272 1.00 66.38 101 GLY A C 1
ATOM 806 O O . GLY A 1 101 ? 7.302 9.073 8.028 1.00 66.38 101 GLY A O 1
ATOM 807 N N . LYS A 1 102 ? 9.236 8.161 7.310 1.00 76.56 102 LYS A N 1
ATOM 808 C CA . LYS A 1 102 ? 8.900 8.062 5.884 1.00 76.56 102 LYS A CA 1
ATOM 809 C C . LYS A 1 102 ? 8.813 6.583 5.495 1.00 76.56 102 LYS A C 1
ATOM 811 O O . LYS A 1 102 ? 9.759 5.840 5.740 1.00 76.56 102 LYS A O 1
ATOM 816 N N . VAL A 1 103 ? 7.734 6.164 4.839 1.00 80.12 103 VAL A N 1
ATOM 817 C CA . VAL A 1 103 ? 7.577 4.799 4.309 1.00 80.12 103 VAL A CA 1
ATOM 818 C C . VAL A 1 103 ? 7.789 4.825 2.803 1.00 80.12 103 VAL A C 1
ATOM 820 O O . VAL A 1 103 ? 7.161 5.611 2.100 1.00 80.12 103 VAL A O 1
ATOM 823 N N . SER A 1 104 ? 8.685 3.969 2.308 1.00 82.69 104 SER A N 1
ATOM 824 C CA . SER A 1 104 ? 8.967 3.825 0.875 1.00 82.69 104 SER A CA 1
ATOM 825 C C . SER A 1 104 ? 8.425 2.496 0.362 1.00 82.69 104 SER A C 1
ATOM 827 O O . SER A 1 104 ? 8.764 1.452 0.918 1.00 82.69 104 SER A O 1
ATOM 829 N N . TYR A 1 105 ? 7.624 2.510 -0.700 1.00 81.31 105 TYR A N 1
ATOM 830 C CA . TYR A 1 105 ? 7.123 1.281 -1.317 1.00 81.31 105 TYR A CA 1
ATOM 831 C C . TYR A 1 105 ? 6.937 1.424 -2.826 1.00 81.31 105 TYR A C 1
ATOM 833 O O . TYR A 1 105 ? 6.763 2.516 -3.364 1.00 81.31 105 TYR A O 1
ATOM 841 N N . THR A 1 106 ? 7.009 0.285 -3.513 1.00 88.25 106 THR A N 1
ATOM 842 C CA . THR A 1 106 ? 6.898 0.214 -4.971 1.00 88.25 106 THR A CA 1
ATOM 843 C C . THR A 1 106 ? 5.430 0.181 -5.354 1.00 88.25 106 THR A C 1
ATOM 845 O O . THR A 1 106 ? 4.672 -0.628 -4.818 1.00 88.25 106 THR A O 1
ATOM 848 N N . ILE A 1 107 ? 5.036 1.042 -6.284 1.00 84.38 107 ILE A N 1
ATOM 849 C CA . ILE A 1 107 ? 3.678 1.100 -6.798 1.00 84.38 107 ILE A CA 1
ATOM 850 C C . ILE A 1 107 ? 3.613 0.380 -8.143 1.00 84.38 107 ILE A C 1
ATOM 852 O O . ILE A 1 107 ? 4.212 0.797 -9.128 1.00 84.38 107 ILE A O 1
ATOM 856 N N . GLY A 1 108 ? 2.829 -0.698 -8.180 1.00 81.88 108 GLY A N 1
ATOM 857 C CA . GLY A 1 108 ? 2.524 -1.433 -9.407 1.00 81.88 108 GLY A CA 1
ATOM 858 C C . GLY A 1 108 ? 3.654 -2.317 -9.933 1.00 81.88 108 GLY A C 1
ATOM 859 O O . GLY A 1 108 ? 4.617 -2.640 -9.236 1.00 81.88 108 GLY A O 1
ATOM 860 N N . SER A 1 109 ? 3.466 -2.759 -11.174 1.00 81.12 109 SER A N 1
ATOM 861 C CA . SER A 1 109 ? 4.370 -3.665 -11.878 1.00 81.12 109 SER A CA 1
ATOM 862 C C . SER A 1 109 ? 5.515 -2.910 -12.553 1.00 81.12 109 SER A C 1
ATOM 864 O O . SER A 1 109 ? 5.461 -1.697 -12.741 1.00 81.12 109 SER A O 1
ATOM 866 N N . ALA A 1 110 ? 6.566 -3.640 -12.927 1.00 87.00 110 ALA A N 1
ATOM 867 C CA . ALA A 1 110 ? 7.677 -3.063 -13.671 1.00 87.00 110 ALA A CA 1
ATOM 868 C C . ALA A 1 110 ? 7.260 -2.669 -15.097 1.00 87.00 110 ALA A C 1
ATOM 870 O O . ALA A 1 110 ? 6.543 -3.416 -15.760 1.00 87.00 110 ALA A O 1
ATOM 871 N N . ILE A 1 111 ? 7.771 -1.531 -15.560 1.00 86.62 111 ILE A N 1
ATOM 872 C CA . ILE A 1 111 ? 7.635 -1.004 -16.917 1.00 86.62 111 ILE A CA 1
ATOM 873 C C . ILE A 1 111 ? 8.926 -1.312 -17.680 1.00 86.62 111 ILE A C 1
ATOM 875 O O . ILE A 1 111 ? 10.026 -1.083 -17.171 1.00 86.62 111 ILE A O 1
ATOM 879 N N . ILE A 1 112 ? 8.802 -1.861 -18.884 1.00 85.00 112 ILE A N 1
ATOM 880 C CA . ILE A 1 112 ? 9.938 -2.266 -19.718 1.00 85.00 112 ILE A CA 1
ATOM 881 C C . ILE A 1 112 ? 10.468 -1.043 -20.482 1.00 85.00 112 ILE A C 1
ATOM 883 O O . ILE A 1 112 ? 9.683 -0.272 -21.020 1.00 85.00 112 ILE A O 1
ATOM 887 N N . LEU A 1 113 ? 11.790 -0.851 -20.522 1.00 82.88 113 LEU A N 1
ATOM 888 C CA . LEU A 1 113 ? 12.437 0.275 -21.213 1.00 82.88 113 LEU A CA 1
ATOM 889 C C . LEU A 1 113 ? 12.865 -0.054 -22.641 1.00 82.88 113 LEU A C 1
ATOM 891 O O . LEU A 1 113 ? 13.120 0.863 -23.415 1.00 82.88 113 LEU A O 1
ATOM 895 N N . ASN A 1 114 ? 12.960 -1.329 -23.008 1.00 77.31 114 ASN A N 1
ATOM 896 C CA . ASN A 1 114 ? 13.330 -1.748 -24.350 1.00 77.31 114 ASN A CA 1
ATOM 897 C C . ASN A 1 114 ? 12.619 -3.028 -24.794 1.00 77.31 114 ASN A C 1
ATOM 899 O O . ASN A 1 114 ? 12.257 -3.877 -23.984 1.00 77.31 114 ASN A O 1
ATOM 903 N N . ASP A 1 115 ? 12.425 -3.161 -26.099 1.00 67.69 115 ASP A N 1
ATOM 904 C CA . ASP A 1 115 ? 11.770 -4.327 -26.675 1.00 67.69 115 ASP A CA 1
ATOM 905 C C . ASP A 1 115 ? 12.664 -5.582 -26.630 1.00 67.69 115 ASP A C 1
ATOM 907 O O . ASP A 1 115 ? 13.835 -5.552 -26.237 1.00 67.69 115 ASP A O 1
ATOM 911 N N . SER A 1 116 ? 12.120 -6.719 -27.072 1.00 61.97 116 SER A N 1
ATOM 912 C CA . SER A 1 116 ? 12.840 -7.998 -27.120 1.00 61.97 116 SER A CA 1
ATOM 913 C C . SER A 1 116 ? 14.070 -8.006 -28.040 1.00 61.97 116 SER A C 1
ATOM 915 O O . SER A 1 116 ? 14.868 -8.938 -27.964 1.00 61.97 116 SER A O 1
ATOM 917 N N . SER A 1 117 ? 14.228 -7.002 -28.910 1.00 59.56 117 SER A N 1
ATOM 918 C CA . SER A 1 117 ? 15.406 -6.816 -29.768 1.00 59.56 117 SER A CA 1
ATOM 919 C C . SER A 1 117 ? 16.483 -5.935 -29.119 1.00 59.56 117 SER A C 1
ATOM 921 O O . SER A 1 117 ? 17.562 -5.764 -29.683 1.00 59.56 117 SER A O 1
ATOM 923 N N . GLY A 1 118 ? 16.219 -5.409 -27.917 1.00 62.59 118 GLY A N 1
ATOM 924 C CA . GLY A 1 118 ? 17.114 -4.519 -27.180 1.00 62.59 118 GLY A CA 1
ATOM 925 C C . GLY A 1 118 ? 16.959 -3.044 -27.551 1.00 62.59 118 GLY A C 1
ATOM 926 O O . GLY A 1 118 ? 17.650 -2.203 -26.976 1.00 62.59 118 GLY A O 1
ATOM 927 N N . LYS A 1 119 ? 16.039 -2.701 -28.461 1.00 70.44 119 LYS A N 1
ATOM 928 C CA . LYS A 1 119 ? 15.792 -1.319 -28.879 1.00 70.44 119 LYS A CA 1
ATOM 929 C C . LYS A 1 119 ? 14.960 -0.599 -27.820 1.00 70.44 119 LYS A C 1
ATOM 931 O O . LYS A 1 119 ? 13.896 -1.077 -27.432 1.00 70.44 119 LYS A O 1
ATOM 936 N N . ALA A 1 120 ? 15.441 0.552 -27.352 1.00 66.75 120 ALA A N 1
ATOM 937 C CA . ALA A 1 120 ? 14.723 1.364 -26.373 1.00 66.75 120 ALA A CA 1
ATOM 938 C C . ALA A 1 120 ? 13.321 1.734 -26.884 1.00 66.75 120 ALA A C 1
ATOM 940 O O . ALA A 1 120 ? 13.159 2.161 -28.033 1.00 66.75 120 ALA A O 1
ATOM 941 N N . HIS A 1 121 ? 12.314 1.578 -26.024 1.00 66.56 121 HIS A N 1
ATOM 942 C CA . HIS A 1 121 ? 10.982 2.091 -26.300 1.00 66.56 121 HIS A CA 1
ATOM 943 C C . HIS A 1 121 ? 11.053 3.614 -26.455 1.00 66.56 121 HIS A C 1
ATOM 945 O O . HIS A 1 121 ? 11.805 4.268 -25.727 1.00 66.56 121 HIS A O 1
ATOM 951 N N . PRO A 1 122 ? 10.264 4.203 -27.369 1.00 68.06 122 PRO A N 1
ATOM 952 C CA . PRO A 1 122 ? 10.162 5.648 -27.460 1.00 68.06 122 PRO A CA 1
ATOM 953 C C . PRO A 1 122 ? 9.771 6.234 -26.100 1.00 68.06 122 PRO A C 1
ATOM 955 O O . PRO A 1 122 ? 8.805 5.786 -25.480 1.00 68.06 122 PRO A O 1
ATOM 958 N N . ASN A 1 123 ? 10.491 7.265 -25.651 1.00 73.00 123 ASN A N 1
ATOM 959 C CA . ASN A 1 123 ? 10.236 7.893 -24.351 1.00 73.00 123 ASN A CA 1
ATOM 960 C C . ASN A 1 123 ? 8.781 8.384 -24.212 1.00 73.00 123 ASN A C 1
ATOM 962 O O . ASN A 1 123 ? 8.273 8.433 -23.096 1.00 73.00 123 ASN A O 1
ATOM 966 N N . ILE A 1 124 ? 8.106 8.711 -25.324 1.00 71.56 124 ILE A N 1
ATOM 967 C CA . ILE A 1 124 ? 6.690 9.107 -25.347 1.00 71.56 124 ILE A CA 1
ATOM 968 C C . ILE A 1 124 ? 5.751 7.962 -24.940 1.00 71.56 124 ILE A C 1
ATOM 970 O O . ILE A 1 124 ? 4.853 8.162 -24.130 1.00 71.56 124 ILE A O 1
ATOM 974 N N . THR A 1 125 ? 6.009 6.731 -25.385 1.00 77.12 125 THR A N 1
ATOM 975 C CA . THR A 1 125 ? 5.213 5.559 -24.988 1.00 77.12 125 THR A CA 1
ATOM 976 C C . THR A 1 125 ? 5.371 5.273 -23.496 1.00 77.12 125 THR A C 1
ATOM 978 O O . THR A 1 125 ? 4.409 4.952 -22.802 1.00 77.12 125 THR A O 1
ATOM 981 N N . ILE A 1 126 ? 6.589 5.429 -22.972 1.00 84.00 126 ILE A N 1
ATOM 982 C CA . ILE A 1 126 ? 6.856 5.263 -21.541 1.00 84.00 126 ILE A CA 1
ATOM 983 C C . ILE A 1 126 ? 6.210 6.389 -20.730 1.00 84.00 126 ILE A C 1
ATOM 985 O O . ILE A 1 126 ? 5.621 6.117 -19.685 1.00 84.00 126 ILE A O 1
ATOM 989 N N . TYR A 1 127 ? 6.242 7.627 -21.228 1.00 83.25 127 TYR A N 1
ATOM 990 C CA . TYR A 1 127 ? 5.522 8.753 -20.634 1.00 83.25 127 TYR A CA 1
ATOM 991 C C . TYR A 1 127 ? 4.020 8.461 -20.498 1.00 83.25 127 TYR A C 1
ATOM 993 O O . TYR A 1 127 ? 3.475 8.595 -19.403 1.00 83.25 127 TYR A O 1
ATOM 1001 N N . GLU A 1 128 ? 3.368 7.989 -21.564 1.00 78.69 128 GLU A N 1
ATOM 1002 C CA . GLU A 1 128 ? 1.940 7.639 -21.563 1.00 78.69 128 GLU A CA 1
ATOM 1003 C C . GLU A 1 128 ? 1.616 6.532 -20.551 1.00 78.69 128 GLU A C 1
ATOM 1005 O O . GLU A 1 128 ? 0.648 6.630 -19.792 1.00 78.69 128 GLU A O 1
ATOM 1010 N N . GLN A 1 129 ? 2.445 5.484 -20.496 1.00 84.19 129 GLN A N 1
ATOM 1011 C CA . GLN A 1 129 ? 2.274 4.400 -19.528 1.00 84.19 129 GLN A CA 1
ATOM 1012 C C . GLN A 1 129 ? 2.391 4.907 -18.089 1.00 84.19 129 GLN A C 1
ATOM 1014 O O . GLN A 1 129 ? 1.558 4.556 -17.253 1.00 84.19 129 GLN A O 1
ATOM 1019 N N . ILE A 1 130 ? 3.380 5.759 -17.803 1.00 88.31 130 ILE A N 1
ATOM 1020 C CA . ILE A 1 130 ? 3.557 6.373 -16.481 1.00 88.31 130 ILE A CA 1
ATOM 1021 C C . ILE A 1 130 ? 2.357 7.257 -16.147 1.00 88.31 130 ILE A C 1
ATOM 1023 O O . ILE A 1 130 ? 1.827 7.169 -15.043 1.00 88.31 130 ILE A O 1
ATOM 1027 N N . GLN A 1 131 ? 1.911 8.089 -17.084 1.00 83.31 131 GLN A N 1
ATOM 1028 C CA . GLN A 1 131 ? 0.806 9.010 -16.862 1.00 83.31 131 GLN A CA 1
ATOM 1029 C C . GLN A 1 131 ? -0.502 8.278 -16.556 1.00 83.31 131 GLN A C 1
ATOM 1031 O O . GLN A 1 131 ? -1.131 8.560 -15.536 1.00 83.31 131 GLN A O 1
ATOM 1036 N N . ASN A 1 132 ? -0.881 7.305 -17.386 1.00 81.50 132 ASN A N 1
ATOM 1037 C CA . ASN A 1 132 ? -2.088 6.506 -17.171 1.00 81.50 132 ASN A CA 1
ATOM 1038 C C . ASN A 1 132 ? -2.015 5.729 -15.855 1.00 81.50 132 ASN A C 1
ATOM 1040 O O . ASN A 1 132 ? -2.981 5.684 -15.092 1.00 81.50 132 ASN A O 1
ATOM 1044 N N . PHE A 1 133 ? -0.845 5.162 -15.555 1.00 85.56 133 PHE A N 1
ATOM 1045 C CA . PHE A 1 133 ? -0.616 4.446 -14.311 1.00 85.56 133 PHE A CA 1
ATOM 1046 C C . PHE A 1 133 ? -0.760 5.356 -13.083 1.00 85.56 133 PHE A C 1
ATOM 1048 O O . PHE A 1 133 ? -1.465 5.007 -12.135 1.00 85.56 133 PHE A O 1
ATOM 1055 N N . LEU A 1 134 ? -0.125 6.531 -13.094 1.00 86.12 134 LEU A N 1
ATOM 1056 C CA . LEU A 1 134 ? -0.153 7.457 -11.964 1.00 86.12 134 LEU A CA 1
ATOM 1057 C C . LEU A 1 134 ? -1.510 8.140 -11.794 1.00 86.12 134 LEU A C 1
ATOM 1059 O O . LEU A 1 134 ? -1.891 8.388 -10.655 1.00 86.12 134 LEU A O 1
ATOM 1063 N N . LYS A 1 135 ? -2.274 8.352 -12.871 1.00 80.75 135 LYS A N 1
ATOM 1064 C CA . LYS A 1 135 ? -3.659 8.843 -12.797 1.00 80.75 135 LYS A CA 1
ATOM 1065 C C . LYS A 1 135 ? -4.547 7.898 -11.981 1.00 80.75 135 LYS A C 1
ATOM 1067 O O . LYS A 1 135 ? -5.189 8.329 -11.033 1.00 80.75 135 LYS A O 1
ATOM 1072 N N . VAL A 1 136 ? -4.487 6.591 -12.252 1.00 80.38 136 VAL A N 1
ATOM 1073 C CA . VAL A 1 136 ? -5.209 5.579 -11.454 1.00 80.38 136 VAL A CA 1
ATOM 1074 C C . VAL A 1 136 ? -4.695 5.537 -10.010 1.00 80.38 136 VAL A C 1
ATOM 1076 O O . VAL A 1 136 ? -5.448 5.301 -9.066 1.00 80.38 136 VAL A O 1
ATOM 1079 N N . LYS A 1 137 ? -3.393 5.749 -9.787 1.00 82.44 137 LYS A N 1
ATOM 1080 C CA . LYS A 1 137 ? -2.836 5.786 -8.425 1.00 82.44 137 LYS A CA 1
ATOM 1081 C C . LYS A 1 137 ? -3.215 7.052 -7.660 1.00 82.44 137 LYS A C 1
ATOM 1083 O O . LYS A 1 137 ? -3.340 6.966 -6.445 1.00 82.44 137 LYS A O 1
ATOM 1088 N N . ALA A 1 138 ? -3.438 8.172 -8.336 1.00 74.19 138 ALA A N 1
ATOM 1089 C CA . ALA A 1 138 ? -3.909 9.407 -7.723 1.00 74.19 138 ALA A CA 1
ATOM 1090 C C . ALA A 1 138 ? -5.267 9.215 -7.033 1.00 74.19 138 ALA A C 1
ATOM 1092 O O . ALA A 1 138 ? -5.433 9.665 -5.905 1.00 74.19 138 ALA A O 1
ATOM 1093 N N . GLU A 1 139 ? -6.181 8.477 -7.672 1.00 73.56 139 GLU A N 1
ATOM 1094 C CA . GLU A 1 139 ? -7.493 8.116 -7.113 1.00 73.56 139 GLU A CA 1
ATOM 1095 C C . GLU A 1 139 ? -7.355 7.179 -5.901 1.00 73.56 139 GLU A C 1
ATOM 1097 O O . GLU A 1 139 ? -7.940 7.415 -4.851 1.00 73.56 139 GLU A O 1
ATOM 1102 N N . ASN A 1 140 ? -6.511 6.144 -6.000 1.00 75.31 140 ASN A N 1
ATOM 1103 C CA . ASN A 1 140 ? -6.303 5.178 -4.907 1.00 75.31 140 ASN A CA 1
ATOM 1104 C C . ASN A 1 140 ? -5.664 5.782 -3.643 1.00 75.31 140 ASN A C 1
ATOM 1106 O O . ASN A 1 140 ? -5.747 5.189 -2.569 1.00 75.31 140 ASN A O 1
ATOM 1110 N N . TYR A 1 141 ? -4.966 6.908 -3.784 1.00 76.44 141 TYR A N 1
ATOM 1111 C CA . TYR A 1 141 ? -4.232 7.575 -2.709 1.00 76.44 141 TYR A CA 1
ATOM 1112 C C . TYR A 1 141 ? -4.701 9.024 -2.527 1.00 76.44 141 TYR A C 1
ATOM 1114 O O . TYR A 1 141 ? -3.908 9.896 -2.154 1.00 76.44 141 TYR A O 1
ATOM 1122 N N . GLU A 1 142 ? -5.975 9.294 -2.819 1.00 76.62 142 GLU A N 1
ATOM 1123 C CA . GLU A 1 142 ? -6.563 10.624 -2.690 1.00 76.62 142 GLU A CA 1
ATOM 1124 C C . GLU A 1 142 ? -6.345 11.194 -1.276 1.00 76.62 142 GLU A C 1
ATOM 1126 O O . GLU A 1 142 ? -6.434 10.495 -0.268 1.00 76.62 142 GLU A O 1
ATOM 1131 N N . GLY A 1 143 ? -5.981 12.477 -1.203 1.00 71.06 143 GLY A N 1
ATOM 1132 C CA . GLY A 1 143 ? -5.713 13.170 0.061 1.00 71.06 143 GLY A CA 1
ATOM 1133 C C . GLY A 1 143 ? -4.369 12.848 0.731 1.00 71.06 143 GLY A C 1
ATOM 1134 O O . GLY A 1 143 ? -4.014 13.514 1.704 1.00 71.06 143 GLY A O 1
ATOM 1135 N N . LEU A 1 144 ? -3.580 11.891 0.221 1.00 80.44 144 LEU A N 1
ATOM 1136 C CA . LEU A 1 144 ? -2.275 11.546 0.798 1.00 80.44 144 LEU A CA 1
ATOM 1137 C C . LEU A 1 144 ? -1.128 12.406 0.257 1.00 80.44 144 LEU A C 1
ATOM 1139 O O . LEU A 1 144 ? -1.108 12.812 -0.908 1.00 80.44 144 LEU A O 1
ATOM 1143 N N . PHE A 1 145 ? -0.113 12.613 1.102 1.00 82.25 145 PHE A N 1
ATOM 1144 C CA . PHE A 1 145 ? 1.076 13.405 0.790 1.00 82.25 145 PHE A CA 1
ATOM 1145 C C . PHE A 1 145 ? 2.318 12.536 0.546 1.00 82.25 145 PHE A C 1
ATOM 1147 O O . PHE A 1 145 ? 2.677 11.662 1.342 1.00 82.25 145 PHE A O 1
ATOM 1154 N N . LEU A 1 146 ? 3.036 12.848 -0.528 1.00 88.88 146 LEU A N 1
ATOM 1155 C CA . LEU A 1 146 ? 4.323 12.282 -0.898 1.00 88.88 146 LEU A CA 1
ATOM 1156 C C . LEU A 1 146 ? 5.452 13.198 -0.442 1.00 88.88 146 LEU A C 1
ATOM 1158 O O . LEU A 1 146 ? 5.573 14.344 -0.869 1.00 88.88 146 LEU A O 1
ATOM 1162 N N . SER A 1 147 ? 6.331 12.646 0.383 1.00 90.81 147 SER A N 1
ATOM 1163 C CA . SER A 1 147 ? 7.609 13.260 0.743 1.00 90.81 147 SER A CA 1
ATOM 1164 C C . SER A 1 147 ? 8.718 13.000 -0.280 1.00 90.81 147 SER A C 1
ATOM 1166 O O . SER A 1 147 ? 9.805 13.557 -0.153 1.00 90.81 147 SER A O 1
ATOM 1168 N N . GLY A 1 148 ? 8.454 12.159 -1.282 1.00 93.62 148 GLY A N 1
ATOM 1169 C CA . GLY A 1 148 ? 9.364 11.875 -2.382 1.00 93.62 148 GLY A CA 1
ATOM 1170 C C . GLY A 1 148 ? 8.858 10.756 -3.288 1.00 93.62 148 GLY A C 1
ATOM 1171 O O . GLY A 1 148 ? 7.870 10.078 -2.988 1.00 93.62 148 GLY A O 1
ATOM 1172 N N . VAL A 1 149 ? 9.582 10.540 -4.380 1.00 96.44 149 VAL A N 1
ATOM 1173 C CA . VAL A 1 149 ? 9.396 9.428 -5.315 1.00 96.44 149 VAL A CA 1
ATOM 1174 C C . VAL A 1 149 ? 10.729 8.801 -5.679 1.00 96.44 149 VAL A C 1
ATOM 1176 O O . VAL A 1 149 ? 11.782 9.431 -5.581 1.00 96.44 149 VAL A O 1
ATOM 1179 N N . TYR A 1 150 ? 10.698 7.546 -6.110 1.00 96.31 150 TYR A N 1
ATOM 1180 C CA . TYR A 1 150 ? 11.890 6.871 -6.600 1.00 96.31 150 TYR A CA 1
ATOM 1181 C C . TYR A 1 150 ? 11.587 5.977 -7.798 1.00 96.31 150 TYR A C 1
ATOM 1183 O O . TYR A 1 150 ? 10.480 5.462 -7.952 1.00 96.31 150 TYR A O 1
ATOM 1191 N N . ILE A 1 151 ? 12.604 5.761 -8.624 1.00 95.75 151 ILE A N 1
ATOM 1192 C CA . ILE A 1 151 ? 12.634 4.701 -9.625 1.00 95.75 151 ILE A CA 1
ATOM 1193 C C . ILE A 1 151 ? 13.688 3.672 -9.238 1.00 95.75 151 ILE A C 1
ATOM 1195 O O . ILE A 1 151 ? 14.763 4.001 -8.725 1.00 95.75 151 ILE A O 1
ATOM 1199 N N . ARG A 1 152 ? 13.381 2.409 -9.508 1.00 92.75 152 ARG A N 1
ATOM 1200 C CA . ARG A 1 152 ? 14.338 1.313 -9.401 1.00 92.75 152 ARG A CA 1
ATOM 1201 C C . ARG A 1 152 ? 14.478 0.658 -10.760 1.00 92.75 152 ARG A C 1
ATOM 1203 O O . ARG A 1 152 ? 13.528 0.044 -11.232 1.00 92.75 152 ARG A O 1
ATOM 1210 N N . VAL A 1 153 ? 15.647 0.806 -11.365 1.00 90.38 153 VAL A N 1
ATOM 1211 C CA . VAL A 1 153 ? 15.975 0.314 -12.703 1.00 90.38 153 VAL A CA 1
ATOM 1212 C C . VAL A 1 153 ? 16.763 -0.983 -12.574 1.00 90.38 153 VAL A C 1
ATOM 1214 O O . VAL A 1 153 ? 17.758 -1.048 -11.854 1.00 90.38 153 VAL A O 1
ATOM 1217 N N . TYR A 1 154 ? 16.297 -2.003 -13.281 1.00 88.44 154 TYR A N 1
ATOM 1218 C CA . TYR A 1 154 ? 16.910 -3.315 -13.405 1.00 88.44 154 TYR A CA 1
ATOM 1219 C C . TYR A 1 154 ? 17.382 -3.492 -14.840 1.00 88.44 154 TYR A C 1
ATOM 1221 O O . TYR A 1 154 ? 16.573 -3.335 -15.754 1.00 88.44 154 TYR A O 1
ATOM 1229 N N . SER A 1 155 ? 18.643 -3.853 -15.045 1.00 85.12 155 SER A N 1
ATOM 1230 C CA . SER A 1 155 ? 19.222 -3.975 -16.382 1.00 85.12 155 SER A CA 1
ATOM 1231 C C . SER A 1 155 ? 20.207 -5.136 -16.509 1.00 85.12 155 SER A C 1
ATOM 1233 O O . SER A 1 155 ? 20.813 -5.582 -15.534 1.00 85.12 155 SER A O 1
ATOM 1235 N N . ILE A 1 156 ? 20.341 -5.634 -17.737 1.00 81.31 156 ILE A N 1
ATOM 1236 C CA . ILE A 1 156 ? 21.345 -6.619 -18.151 1.00 81.31 156 ILE A CA 1
ATOM 1237 C C . ILE A 1 156 ? 22.417 -5.886 -18.961 1.00 81.31 156 ILE A C 1
ATOM 1239 O O . ILE A 1 156 ? 22.080 -5.075 -19.828 1.00 81.31 156 ILE A O 1
ATOM 1243 N N . ASP A 1 157 ? 23.686 -6.190 -18.677 1.00 67.44 157 ASP A N 1
ATOM 1244 C CA . ASP A 1 157 ? 24.864 -5.619 -19.346 1.00 67.44 157 ASP A CA 1
ATOM 1245 C C . ASP A 1 157 ? 24.913 -4.084 -19.277 1.00 67.44 157 ASP A C 1
ATOM 1247 O O . ASP A 1 157 ? 25.197 -3.397 -20.253 1.00 67.44 157 ASP A O 1
ATOM 1251 N N . MET A 1 158 ? 24.605 -3.536 -18.097 1.00 65.69 158 MET A N 1
ATOM 1252 C CA . MET A 1 158 ? 24.601 -2.095 -17.863 1.00 65.69 158 MET A CA 1
ATOM 1253 C C . MET A 1 158 ? 26.017 -1.526 -17.941 1.00 65.69 158 MET A C 1
ATOM 1255 O O . MET A 1 158 ? 26.834 -1.752 -17.043 1.00 65.69 158 MET A O 1
ATOM 1259 N N . VAL A 1 159 ? 26.281 -0.720 -18.966 1.00 63.59 159 VAL A N 1
ATOM 1260 C CA . VAL A 1 159 ? 27.478 0.121 -18.999 1.00 63.59 159 VAL A CA 1
ATOM 1261 C C . VAL A 1 159 ? 27.134 1.430 -18.301 1.00 63.59 159 VAL A C 1
ATOM 1263 O O . VAL A 1 159 ? 26.331 2.227 -18.786 1.00 63.59 159 VAL A O 1
ATOM 1266 N N . VAL A 1 160 ? 27.719 1.650 -17.121 1.00 59.22 160 VAL A N 1
ATOM 1267 C CA . VAL A 1 160 ? 27.572 2.919 -16.400 1.00 59.22 160 VAL A CA 1
ATOM 1268 C C . VAL A 1 160 ? 28.315 3.994 -17.185 1.00 59.22 160 VAL A C 1
ATOM 1270 O O . VAL A 1 160 ? 29.520 4.165 -17.029 1.00 59.22 160 VAL A O 1
ATOM 1273 N N . LYS A 1 161 ? 27.590 4.722 -18.030 1.00 58.47 161 LYS A N 1
ATOM 1274 C CA . LYS A 1 161 ? 28.056 5.980 -18.601 1.00 58.47 161 LYS A CA 1
ATOM 1275 C C . LYS A 1 161 ? 27.332 7.092 -17.861 1.00 58.47 161 LYS A C 1
ATOM 1277 O O . LYS A 1 161 ? 26.116 7.232 -17.962 1.00 58.47 161 LYS A O 1
ATOM 1282 N N . GLU A 1 162 ? 28.060 7.816 -17.025 1.00 53.91 162 GLU A N 1
ATOM 1283 C CA . GLU A 1 162 ? 27.516 8.992 -16.361 1.00 53.91 162 GLU A CA 1
ATOM 1284 C C . GLU A 1 162 ? 27.498 10.113 -17.405 1.00 53.91 162 GLU A C 1
ATOM 1286 O O . GLU A 1 162 ? 28.518 10.733 -17.690 1.00 53.91 162 GLU A O 1
ATOM 1291 N N . LEU A 1 163 ? 26.364 10.290 -18.092 1.00 59.59 163 LEU A N 1
ATOM 1292 C CA . LEU A 1 163 ? 26.153 11.513 -18.856 1.00 59.59 163 LEU A CA 1
ATOM 1293 C C . LEU A 1 163 ? 25.760 12.611 -17.873 1.00 59.59 163 LEU A C 1
ATOM 1295 O O . LEU A 1 163 ? 24.678 12.562 -17.283 1.00 59.59 163 LEU A O 1
ATOM 1299 N N . ASP A 1 164 ? 26.615 13.622 -17.755 1.00 61.34 164 ASP A N 1
ATOM 1300 C CA . ASP A 1 164 ? 26.284 14.890 -17.110 1.00 61.34 164 ASP A CA 1
ATOM 1301 C C . ASP A 1 164 ? 25.301 15.678 -17.988 1.00 61.34 164 ASP A C 1
ATOM 1303 O O . ASP A 1 164 ? 25.631 16.670 -18.638 1.00 61.34 164 ASP A O 1
ATOM 1307 N N . LEU A 1 165 ? 24.055 15.205 -18.045 1.00 70.88 165 LEU A N 1
ATOM 1308 C CA . LEU A 1 165 ? 22.954 15.980 -18.599 1.00 70.88 165 LEU A CA 1
ATOM 1309 C C . LEU A 1 165 ? 22.574 17.067 -17.594 1.00 70.88 165 LEU A C 1
ATOM 1311 O O . LEU A 1 165 ? 22.225 16.788 -16.440 1.00 70.88 165 LEU A O 1
ATOM 1315 N N . THR A 1 166 ? 22.621 18.320 -18.041 1.00 78.06 166 THR A N 1
ATOM 1316 C CA . THR A 1 166 ? 22.136 19.447 -17.247 1.00 78.06 166 THR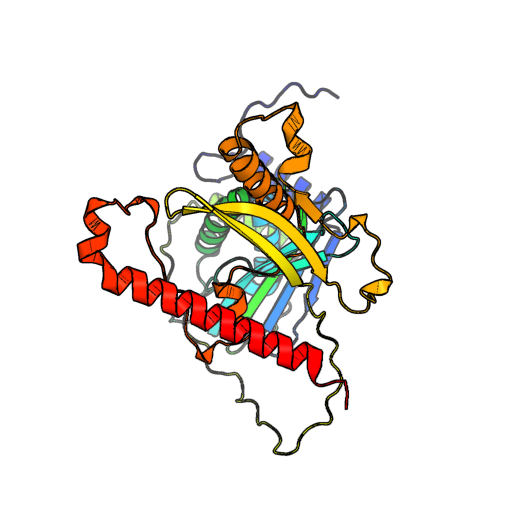 A CA 1
ATOM 1317 C C . THR A 1 166 ? 20.612 19.383 -17.111 1.00 78.06 166 THR A C 1
ATOM 1319 O O . THR A 1 166 ? 19.910 18.803 -17.943 1.00 78.06 166 THR A O 1
ATOM 1322 N N . SER A 1 167 ? 20.088 19.996 -16.046 1.00 77.19 167 SER A N 1
ATOM 1323 C CA . SER A 1 167 ? 18.641 20.077 -15.783 1.00 77.19 167 SER A CA 1
ATOM 1324 C C . SER A 1 167 ? 17.876 20.655 -16.983 1.00 77.19 167 SER A C 1
ATOM 1326 O O . SER A 1 167 ? 16.854 20.111 -17.386 1.00 77.19 167 SER A O 1
ATOM 1328 N N . ASP A 1 168 ? 18.429 21.683 -17.629 1.00 78.88 168 ASP A N 1
ATOM 1329 C CA . ASP A 1 168 ? 17.778 22.366 -18.751 1.00 78.88 168 ASP A CA 1
ATOM 1330 C C . ASP A 1 168 ? 17.723 21.508 -20.027 1.00 78.88 168 ASP A C 1
ATOM 1332 O O . ASP A 1 168 ? 16.762 21.595 -20.797 1.00 78.88 168 ASP A O 1
ATOM 1336 N N . VAL A 1 169 ? 18.716 20.634 -20.240 1.00 81.50 169 VAL A N 1
ATOM 1337 C CA . VAL A 1 169 ? 18.702 19.668 -21.350 1.00 81.50 169 VAL A CA 1
ATOM 1338 C C . VAL A 1 169 ? 17.623 18.612 -21.121 1.00 81.50 169 VAL A C 1
ATOM 1340 O O . VAL A 1 169 ? 16.868 18.308 -22.043 1.00 81.50 169 VAL A O 1
ATOM 1343 N N . ILE A 1 170 ? 17.505 18.091 -19.895 1.00 82.69 170 ILE A N 1
ATOM 1344 C CA . ILE A 1 170 ? 16.456 17.125 -19.530 1.00 82.69 170 ILE A CA 1
ATOM 1345 C C . ILE A 1 170 ? 15.071 17.739 -19.744 1.00 82.69 170 ILE A C 1
ATOM 1347 O O . ILE A 1 170 ? 14.197 17.114 -20.339 1.00 82.69 170 ILE A O 1
ATOM 1351 N N . ASP A 1 171 ? 14.870 18.977 -19.308 1.00 82.12 171 ASP A N 1
ATOM 1352 C CA . ASP A 1 171 ? 13.577 19.644 -19.435 1.00 82.12 171 ASP A CA 1
ATOM 1353 C C . ASP A 1 171 ? 13.198 19.929 -20.890 1.00 82.12 171 ASP A C 1
ATOM 1355 O O . ASP A 1 171 ? 12.035 19.771 -21.267 1.00 82.12 171 ASP A O 1
ATOM 1359 N N . SER A 1 172 ? 14.182 20.295 -21.718 1.00 81.25 172 SER A N 1
ATOM 1360 C CA . SER A 1 172 ? 13.987 20.466 -23.161 1.00 81.25 172 SER A CA 1
ATOM 1361 C C . SER A 1 172 ? 13.592 19.145 -23.821 1.00 81.25 172 SER A C 1
ATOM 1363 O O . SER A 1 172 ? 12.652 19.115 -24.610 1.00 81.25 172 SER A O 1
ATOM 1365 N N . GLN A 1 173 ? 14.223 18.033 -23.425 1.00 81.50 173 GLN A N 1
ATOM 1366 C CA . GLN A 1 173 ? 13.838 16.700 -23.895 1.00 81.50 173 GLN A CA 1
ATOM 1367 C C . GLN A 1 173 ? 12.406 16.339 -23.483 1.00 81.50 173 GLN A C 1
ATOM 1369 O O . GLN A 1 173 ? 11.655 15.831 -24.308 1.00 81.50 173 GLN A O 1
ATOM 1374 N N . ILE A 1 174 ? 11.990 16.621 -22.242 1.00 80.06 174 ILE A N 1
ATOM 1375 C CA . ILE A 1 174 ? 10.602 16.381 -21.807 1.00 80.06 174 ILE A CA 1
ATOM 1376 C C . ILE A 1 174 ? 9.626 17.212 -22.648 1.00 80.06 174 ILE A C 1
ATOM 1378 O O . ILE A 1 174 ? 8.597 16.694 -23.081 1.00 80.06 174 ILE A O 1
ATOM 1382 N N . TRP A 1 175 ? 9.946 18.479 -22.914 1.00 79.44 175 TRP A N 1
ATOM 1383 C CA . TRP A 1 175 ? 9.116 19.336 -23.758 1.00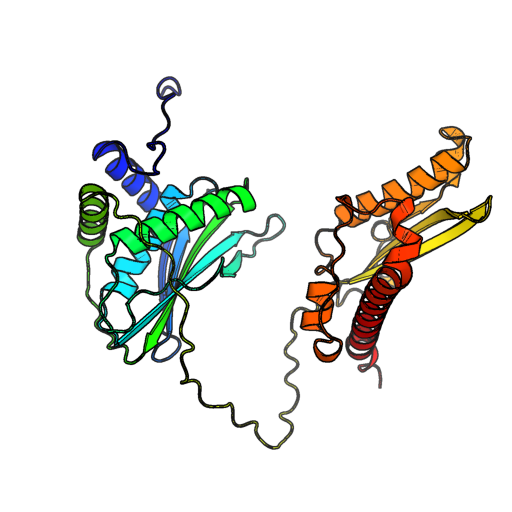 79.44 175 TRP A CA 1
ATOM 1384 C C . TRP A 1 175 ? 8.992 18.808 -25.193 1.00 79.44 175 TRP A C 1
ATOM 1386 O O . TRP A 1 175 ? 7.886 18.740 -25.732 1.00 79.44 175 TRP A O 1
ATOM 1396 N N . ASP A 1 176 ? 10.101 18.390 -25.801 1.00 77.69 176 ASP A N 1
ATOM 1397 C CA . ASP A 1 176 ? 10.109 17.854 -27.164 1.00 77.69 176 ASP A CA 1
ATOM 1398 C C . ASP A 1 176 ? 9.316 16.539 -27.271 1.00 77.69 176 ASP A C 1
ATOM 1400 O O . ASP A 1 176 ? 8.613 16.315 -28.263 1.00 77.69 176 ASP A O 1
ATOM 1404 N N . LEU A 1 177 ? 9.338 15.704 -26.224 1.00 73.88 177 LEU A N 1
ATOM 1405 C CA . LEU A 1 177 ? 8.488 14.510 -26.137 1.00 73.88 177 LEU A CA 1
ATOM 1406 C C . LEU A 1 177 ? 7.003 14.867 -26.137 1.00 73.88 177 LEU A C 1
ATOM 1408 O O . LEU A 1 177 ? 6.226 14.280 -26.881 1.00 73.88 177 LEU A O 1
ATOM 1412 N N . LEU A 1 178 ? 6.609 15.865 -25.352 1.00 69.75 178 LEU A N 1
ATOM 1413 C CA . LEU A 1 178 ? 5.215 16.302 -25.275 1.00 69.75 178 LEU A CA 1
ATOM 1414 C C . LEU A 1 178 ? 4.728 16.952 -26.577 1.00 69.75 178 LEU A C 1
ATOM 1416 O O . LEU A 1 178 ? 3.548 16.865 -26.912 1.00 69.75 178 LEU A O 1
ATOM 1420 N N . LYS A 1 179 ? 5.632 17.592 -27.328 1.00 68.50 179 LYS A N 1
ATOM 1421 C CA . LYS A 1 179 ? 5.320 18.283 -28.586 1.00 68.50 179 LYS A CA 1
ATOM 1422 C C . LYS A 1 179 ? 5.092 17.330 -29.767 1.00 68.50 179 LYS A C 1
ATOM 1424 O O . LYS A 1 179 ? 4.399 17.704 -30.710 1.00 68.50 179 LYS A O 1
ATOM 1429 N N . THR A 1 180 ? 5.682 16.134 -29.747 1.00 61.94 180 THR A N 1
ATOM 1430 C CA . THR A 1 180 ? 5.684 15.208 -30.898 1.00 61.94 180 THR A CA 1
ATOM 1431 C C . THR A 1 180 ? 4.407 14.371 -31.056 1.00 61.94 180 THR A C 1
ATOM 1433 O O . THR A 1 180 ? 4.224 13.763 -32.107 1.00 61.94 180 THR A O 1
ATOM 1436 N N . GLY A 1 181 ? 3.467 14.443 -30.106 1.00 50.97 181 GLY A N 1
ATOM 1437 C CA . GLY A 1 181 ? 2.140 13.827 -30.217 1.00 50.97 181 GLY A CA 1
ATOM 1438 C C . GLY A 1 181 ? 2.087 12.349 -29.805 1.00 50.97 181 GLY A C 1
ATOM 1439 O O . GLY A 1 181 ? 3.064 11.613 -29.906 1.00 50.97 181 GLY A O 1
ATOM 1440 N N . VAL A 1 182 ? 0.911 11.955 -29.307 1.00 48.75 182 VAL A N 1
ATOM 1441 C CA . VAL A 1 182 ? 0.581 10.691 -28.622 1.00 48.75 182 VAL A CA 1
ATOM 1442 C C . VAL A 1 182 ? 0.526 9.522 -29.613 1.00 48.75 182 VAL A C 1
ATOM 1444 O O . VAL A 1 182 ? -0.210 9.581 -30.600 1.00 48.75 182 VAL A O 1
ATOM 1447 N N . ALA A 1 183 ? 1.257 8.443 -29.335 1.00 38.34 183 ALA A N 1
ATOM 1448 C CA . ALA A 1 183 ? 1.210 7.201 -30.106 1.00 38.34 183 ALA A CA 1
ATOM 1449 C C . ALA A 1 183 ? 0.926 6.041 -29.147 1.00 38.34 183 ALA A C 1
ATOM 1451 O O . ALA A 1 183 ? 1.842 5.441 -28.583 1.00 38.34 183 ALA A O 1
ATOM 1452 N N . GLY A 1 184 ? -0.371 5.748 -28.992 1.00 35.06 184 GLY A N 1
ATOM 1453 C CA . GLY A 1 184 ? -0.903 4.763 -28.056 1.00 35.06 184 GLY A CA 1
ATOM 1454 C C . GLY A 1 184 ? -0.233 3.396 -28.182 1.00 35.06 184 GLY A C 1
ATOM 1455 O O . GLY A 1 184 ? -0.453 2.662 -29.148 1.00 35.06 184 GLY A O 1
ATOM 1456 N N . GLY A 1 185 ? 0.575 3.055 -27.180 1.00 36.34 185 GLY A N 1
ATOM 1457 C CA . GLY A 1 185 ? 1.232 1.756 -27.058 1.00 36.34 185 GLY A CA 1
ATOM 1458 C C . GLY A 1 185 ? 0.520 0.834 -26.067 1.00 36.34 185 GLY A C 1
ATOM 1459 O O . GLY A 1 185 ? 0.215 1.222 -24.941 1.00 36.34 185 GLY A O 1
ATOM 1460 N N . ILE A 1 186 ? 0.295 -0.415 -26.475 1.00 31.97 186 ILE A N 1
ATOM 1461 C CA . ILE A 1 186 ? -0.279 -1.482 -25.640 1.00 31.97 186 ILE A CA 1
ATOM 1462 C C . ILE A 1 186 ? 0.810 -2.031 -24.686 1.00 31.97 186 ILE A C 1
ATOM 1464 O O . ILE A 1 186 ? 1.945 -2.221 -25.130 1.00 31.97 186 ILE A O 1
ATOM 1468 N N . PRO A 1 187 ? 0.518 -2.317 -23.398 1.00 34.53 187 PRO A N 1
ATOM 1469 C CA . PRO A 1 187 ? 1.483 -2.930 -22.476 1.00 34.53 187 PRO A CA 1
ATOM 1470 C C . PRO A 1 187 ? 1.896 -4.347 -22.911 1.00 34.53 187 PRO A C 1
ATOM 1472 O O . PRO A 1 187 ? 1.036 -5.164 -23.237 1.00 34.53 187 PRO A O 1
ATOM 1475 N N . GLN A 1 188 ? 3.198 -4.655 -22.870 1.00 38.38 188 GLN A N 1
ATOM 1476 C CA . GLN A 1 188 ? 3.753 -5.964 -23.247 1.00 38.38 188 GLN A CA 1
ATOM 1477 C C . GLN A 1 188 ? 4.229 -6.773 -22.025 1.00 38.38 188 GLN A C 1
ATOM 1479 O O . GLN A 1 188 ? 4.621 -6.221 -20.996 1.00 38.38 188 GLN A O 1
ATOM 1484 N N . GLU A 1 189 ? 4.174 -8.101 -22.145 1.00 34.59 189 GLU A N 1
ATOM 1485 C CA . GLU A 1 189 ? 4.482 -9.076 -21.094 1.00 34.59 189 GLU A CA 1
ATOM 1486 C C . GLU A 1 189 ? 5.974 -9.081 -20.689 1.00 34.59 189 GLU A C 1
ATOM 1488 O O . GLU A 1 189 ? 6.875 -9.014 -21.525 1.00 34.59 189 GLU A O 1
ATOM 1493 N N . VAL A 1 190 ? 6.246 -9.156 -19.381 1.00 34.72 190 VAL A N 1
ATOM 1494 C CA . VAL A 1 190 ? 7.585 -8.962 -18.795 1.00 34.72 190 VAL A CA 1
ATOM 1495 C C . VAL A 1 190 ? 8.403 -10.255 -18.799 1.00 34.72 190 VAL A C 1
ATOM 1497 O O . VAL A 1 190 ? 8.009 -11.239 -18.179 1.00 34.72 190 VAL A O 1
ATOM 1500 N N . GLN A 1 191 ? 9.615 -10.224 -19.368 1.00 40.16 191 GLN A N 1
ATOM 1501 C CA . GLN A 1 191 ? 10.563 -11.340 -19.256 1.00 40.16 191 GLN A CA 1
ATOM 1502 C C . GLN A 1 191 ? 11.250 -11.407 -17.876 1.00 40.16 191 GLN A C 1
ATOM 1504 O O . GLN A 1 191 ? 11.594 -10.391 -17.243 1.00 40.16 191 GLN A O 1
ATOM 1509 N N . THR A 1 192 ? 11.480 -12.636 -17.413 1.00 36.19 192 THR A N 1
ATOM 1510 C CA . THR A 1 192 ? 12.201 -12.968 -16.179 1.00 36.19 192 THR A CA 1
ATOM 1511 C C . THR A 1 192 ? 13.708 -12.818 -16.399 1.00 36.19 192 THR A C 1
ATOM 1513 O O . THR A 1 192 ? 14.292 -13.524 -17.214 1.00 36.19 192 THR A O 1
ATOM 1516 N N . ILE A 1 193 ? 14.370 -11.925 -15.655 1.00 43.19 193 ILE A N 1
ATOM 1517 C CA . ILE A 1 193 ? 15.833 -11.793 -15.712 1.00 43.19 193 ILE A CA 1
ATOM 1518 C C . ILE A 1 193 ? 16.450 -12.935 -14.892 1.00 43.19 193 ILE A C 1
ATOM 1520 O O . ILE A 1 193 ? 16.466 -12.890 -13.660 1.00 43.19 193 ILE A O 1
ATOM 1524 N N . ALA A 1 194 ? 16.942 -13.971 -15.570 1.00 41.97 194 ALA A N 1
ATOM 1525 C CA . ALA A 1 194 ? 17.692 -15.060 -14.953 1.00 41.97 194 ALA A CA 1
ATOM 1526 C C . ALA A 1 194 ? 19.167 -14.651 -14.797 1.00 41.97 194 ALA A C 1
ATOM 1528 O O . ALA A 1 194 ? 19.952 -14.750 -15.732 1.00 41.97 194 ALA A O 1
ATOM 1529 N N . GLY A 1 195 ? 19.542 -14.156 -13.614 1.00 37.03 195 GLY A N 1
ATOM 1530 C CA . GLY A 1 195 ? 20.932 -13.759 -13.338 1.00 37.03 195 GLY A CA 1
ATOM 1531 C C . GLY A 1 195 ? 21.313 -13.604 -11.864 1.00 37.03 195 GLY A C 1
ATOM 1532 O O . GLY A 1 195 ? 22.474 -13.357 -11.550 1.00 37.03 195 GLY A O 1
ATOM 1533 N N . GLY A 1 196 ? 20.380 -13.780 -10.927 1.00 35.81 196 GLY A N 1
ATOM 1534 C CA . GLY A 1 196 ? 20.730 -13.838 -9.511 1.00 35.81 196 GLY A CA 1
ATOM 1535 C C . GLY A 1 196 ? 21.368 -15.187 -9.194 1.00 35.81 196 GLY A C 1
ATOM 1536 O O . GLY A 1 196 ? 20.674 -16.202 -9.249 1.00 35.81 196 GLY A O 1
ATOM 1537 N N . LYS A 1 197 ? 22.666 -15.216 -8.853 1.00 36.69 197 LYS A N 1
ATOM 1538 C CA . LYS A 1 197 ? 23.314 -16.395 -8.249 1.00 36.69 197 LYS A CA 1
ATOM 1539 C C . LYS A 1 197 ? 22.363 -16.985 -7.202 1.00 36.69 197 LYS A C 1
ATOM 1541 O O . LYS A 1 197 ? 21.972 -16.279 -6.269 1.00 36.69 197 LYS A O 1
ATOM 1546 N N . ARG A 1 198 ? 21.992 -18.265 -7.354 1.00 35.66 198 ARG A N 1
ATOM 1547 C CA . ARG A 1 198 ? 21.331 -19.025 -6.284 1.00 35.66 198 ARG A CA 1
ATOM 1548 C C . ARG A 1 198 ? 22.144 -18.788 -5.017 1.00 35.66 198 ARG A C 1
ATOM 1550 O O . ARG A 1 198 ? 23.353 -19.019 -5.021 1.00 35.66 198 ARG A O 1
ATOM 1557 N N . ARG A 1 199 ? 21.502 -18.272 -3.967 1.00 36.84 199 ARG A N 1
ATOM 1558 C CA . ARG A 1 199 ? 22.140 -18.159 -2.655 1.00 36.84 199 ARG A CA 1
ATOM 1559 C C . ARG A 1 199 ? 22.617 -19.559 -2.281 1.00 36.84 199 ARG A C 1
ATOM 1561 O O . ARG A 1 199 ? 21.798 -20.456 -2.110 1.00 36.84 199 ARG A O 1
ATOM 1568 N N . SER A 1 200 ? 23.930 -19.747 -2.216 1.00 36.44 200 SER A N 1
ATOM 1569 C CA . SER A 1 200 ? 24.501 -20.902 -1.540 1.00 36.44 200 SER A CA 1
ATOM 1570 C C . SER A 1 200 ? 24.179 -20.710 -0.067 1.00 36.44 200 SER A C 1
ATOM 1572 O O . SER A 1 200 ? 24.758 -19.838 0.578 1.00 36.44 200 SER A O 1
ATOM 1574 N N . TYR A 1 201 ? 23.203 -21.452 0.444 1.00 32.66 201 TYR A N 1
ATOM 1575 C CA . TYR A 1 201 ? 22.993 -21.532 1.881 1.00 32.66 201 TYR A CA 1
ATOM 1576 C C . TYR A 1 201 ? 24.228 -22.214 2.475 1.00 32.66 201 TYR A C 1
ATOM 1578 O O . TYR A 1 201 ? 24.636 -23.281 2.023 1.00 32.66 201 TYR A O 1
ATOM 1586 N N . THR A 1 202 ? 24.882 -21.565 3.430 1.00 33.19 202 THR A N 1
ATOM 1587 C CA . THR A 1 202 ? 25.942 -22.185 4.226 1.00 33.19 202 THR A CA 1
ATOM 1588 C C . THR A 1 202 ? 25.341 -23.312 5.071 1.00 33.19 202 THR A C 1
ATOM 1590 O O . THR A 1 202 ? 24.343 -23.095 5.751 1.00 33.19 202 THR A O 1
ATOM 1593 N N . ASN A 1 203 ? 25.955 -24.503 5.051 1.00 29.83 203 ASN A N 1
ATOM 1594 C CA . ASN A 1 203 ? 25.513 -25.719 5.764 1.00 29.83 203 ASN A CA 1
ATOM 1595 C C . ASN A 1 203 ? 25.768 -25.692 7.286 1.00 29.83 203 ASN A C 1
ATOM 1597 O O . ASN A 1 203 ? 25.875 -26.734 7.925 1.00 29.83 203 ASN A O 1
ATOM 1601 N N . TYR A 1 204 ? 25.885 -24.511 7.882 1.00 46.50 204 TYR A N 1
ATOM 1602 C CA . TYR A 1 204 ? 25.987 -24.351 9.325 1.00 46.50 204 TYR A CA 1
ATOM 1603 C C . TYR A 1 204 ? 25.037 -23.244 9.763 1.00 46.50 204 TYR A C 1
ATOM 1605 O O . TYR A 1 204 ? 24.930 -22.200 9.111 1.00 46.50 204 TYR A O 1
ATOM 1613 N N . ILE A 1 205 ? 24.327 -23.503 10.863 1.00 35.59 205 ILE A N 1
ATOM 1614 C CA . ILE A 1 205 ? 23.421 -22.550 11.496 1.00 35.59 205 ILE A CA 1
ATOM 1615 C C . ILE A 1 205 ? 24.265 -21.339 11.876 1.00 35.59 205 ILE A C 1
ATOM 1617 O O . ILE A 1 205 ? 25.100 -21.386 12.778 1.00 35.59 205 ILE A O 1
ATOM 1621 N N . THR A 1 206 ? 24.092 -20.253 11.132 1.00 30.78 206 THR A N 1
ATOM 1622 C CA . THR A 1 206 ? 24.617 -18.959 11.541 1.00 30.78 206 THR A CA 1
ATOM 1623 C C . THR A 1 206 ? 23.876 -18.615 12.822 1.00 30.78 206 THR A C 1
ATOM 1625 O O . THR A 1 206 ? 22.645 -18.642 12.818 1.00 30.78 206 THR A O 1
ATOM 1628 N N . ALA A 1 207 ? 24.603 -18.352 13.912 1.00 37.09 207 ALA A N 1
ATOM 1629 C CA . ALA A 1 207 ? 24.002 -17.880 15.154 1.00 37.09 207 ALA A CA 1
ATOM 1630 C C . ALA A 1 207 ? 22.967 -16.805 14.809 1.00 37.09 207 ALA A C 1
ATOM 1632 O O . ALA A 1 207 ? 23.283 -15.884 14.045 1.00 37.09 207 ALA A O 1
ATOM 1633 N N . ILE A 1 208 ? 21.734 -16.984 15.296 1.00 35.69 208 ILE A N 1
ATOM 1634 C CA . ILE A 1 208 ? 20.629 -16.062 15.059 1.00 35.69 208 ILE A CA 1
ATOM 1635 C C . ILE A 1 208 ? 21.103 -14.704 15.566 1.00 35.69 208 ILE A C 1
ATOM 1637 O O . ILE A 1 208 ? 21.073 -14.411 16.757 1.00 35.69 208 ILE A O 1
ATOM 1641 N N . LYS A 1 209 ? 21.578 -13.853 14.653 1.00 36.81 209 LYS A N 1
ATOM 1642 C CA . LYS A 1 209 ? 21.540 -12.423 14.897 1.00 36.81 209 LYS A CA 1
ATOM 1643 C C . LYS A 1 209 ? 20.056 -12.147 15.001 1.00 36.81 209 LYS A C 1
ATOM 1645 O O . LYS A 1 209 ? 19.363 -12.277 13.992 1.00 36.81 209 LYS A O 1
ATOM 1650 N N . LEU A 1 210 ? 19.596 -11.869 16.220 1.00 38.41 210 LEU A N 1
ATOM 1651 C CA . LEU A 1 210 ? 18.287 -11.305 16.521 1.00 38.41 210 LEU A CA 1
ATOM 1652 C C . LEU A 1 210 ? 18.147 -10.032 15.688 1.00 38.41 210 LEU A C 1
ATOM 1654 O O . LEU A 1 210 ? 18.459 -8.920 16.099 1.00 38.41 210 LEU A O 1
ATOM 1658 N N . LEU A 1 211 ? 17.759 -10.233 14.436 1.00 36.94 211 LEU A N 1
ATOM 1659 C CA . LEU A 1 211 ? 17.252 -9.216 13.561 1.00 36.94 211 LEU A CA 1
ATOM 1660 C C . LEU A 1 211 ? 15.876 -8.988 14.153 1.00 36.94 211 LEU A C 1
ATOM 1662 O O . LEU A 1 211 ? 14.949 -9.750 13.878 1.00 36.94 211 LEU A O 1
ATOM 1666 N N . ILE A 1 212 ? 15.781 -8.001 15.041 1.00 41.41 212 ILE A N 1
ATOM 1667 C CA . ILE A 1 212 ? 14.506 -7.438 15.457 1.00 41.41 212 ILE A CA 1
ATOM 1668 C C . ILE A 1 212 ? 13.907 -6.855 14.170 1.00 41.41 212 ILE A C 1
ATOM 1670 O O . ILE A 1 212 ? 14.082 -5.689 13.830 1.00 41.41 212 ILE A O 1
ATOM 1674 N N . LYS A 1 213 ? 13.286 -7.725 13.365 1.00 44.16 213 LYS A N 1
ATOM 1675 C CA . LYS A 1 213 ? 12.161 -7.354 12.518 1.00 44.16 213 LYS A CA 1
ATOM 1676 C C . LYS A 1 213 ? 11.216 -6.651 13.476 1.00 44.16 213 LYS A C 1
ATOM 1678 O O . LYS A 1 213 ? 10.940 -7.225 14.522 1.00 44.16 213 LYS A O 1
ATOM 1683 N N . GLU A 1 214 ? 10.753 -5.453 13.146 1.00 44.62 214 GLU A N 1
ATOM 1684 C CA . GLU A 1 214 ? 9.607 -4.859 13.832 1.00 44.62 214 GLU A CA 1
ATOM 1685 C C . GLU A 1 214 ? 8.477 -5.897 13.793 1.00 44.62 214 GLU A C 1
ATOM 1687 O O . GLU A 1 214 ? 7.850 -6.120 12.749 1.00 44.62 214 GLU A O 1
ATOM 1692 N N . ILE A 1 215 ? 8.322 -6.642 14.894 1.00 50.62 215 ILE A N 1
ATOM 1693 C CA . ILE A 1 215 ? 7.222 -7.570 15.058 1.00 50.62 215 ILE A CA 1
ATOM 1694 C C . ILE A 1 215 ? 6.029 -6.689 15.351 1.00 50.62 215 ILE A C 1
ATOM 1696 O O . ILE A 1 215 ? 6.066 -5.696 16.071 1.00 50.62 215 ILE A O 1
ATOM 1700 N N . LYS A 1 216 ? 4.988 -7.014 14.630 1.00 51.47 216 LYS A N 1
ATOM 1701 C CA . LYS A 1 216 ? 3.997 -6.081 14.168 1.00 51.47 216 LYS A CA 1
ATOM 1702 C C . LYS A 1 216 ? 2.781 -6.396 15.072 1.00 51.47 216 LYS A C 1
ATOM 1704 O O . LYS A 1 216 ? 2.475 -7.573 15.261 1.00 51.47 216 LYS A O 1
ATOM 1709 N N . SER A 1 217 ? 2.155 -5.385 15.681 1.00 65.06 217 SER A N 1
ATOM 1710 C CA . SER A 1 217 ? 1.112 -5.548 16.714 1.00 65.06 217 SER A CA 1
ATOM 1711 C C . SER A 1 217 ? -0.070 -6.409 16.260 1.00 65.06 217 SER A C 1
ATOM 1713 O O . SER A 1 217 ? -0.471 -6.356 15.101 1.00 65.06 217 SER A O 1
ATOM 1715 N N . PHE A 1 218 ? -0.671 -7.170 17.172 1.00 65.81 218 PHE A N 1
ATOM 1716 C CA . PHE A 1 218 ? -1.832 -8.017 16.870 1.00 65.81 218 PHE A CA 1
ATOM 1717 C C . PHE A 1 218 ? -2.979 -7.756 17.844 1.00 65.81 218 PHE A C 1
ATOM 1719 O O . PHE A 1 218 ? -2.795 -7.126 18.882 1.00 65.81 218 PHE A O 1
ATOM 1726 N N . ILE A 1 219 ? -4.177 -8.221 17.492 1.00 76.19 219 ILE A N 1
ATOM 1727 C CA . ILE A 1 219 ? -5.358 -8.096 18.343 1.00 76.19 219 ILE A CA 1
ATOM 1728 C C . ILE A 1 219 ? -5.684 -9.428 18.993 1.00 76.19 219 ILE A C 1
ATOM 1730 O O . ILE A 1 219 ? -5.643 -10.474 18.348 1.00 76.19 219 ILE A O 1
ATOM 1734 N N . VAL A 1 220 ? -6.048 -9.349 20.267 1.00 74.56 220 VAL A N 1
ATOM 1735 C CA . VAL A 1 220 ? -6.769 -10.403 20.970 1.00 74.56 220 VAL A CA 1
ATOM 1736 C C . VAL A 1 220 ? -8.183 -9.897 21.198 1.00 74.56 220 VAL A C 1
ATOM 1738 O O . VAL A 1 220 ? -8.357 -8.826 21.783 1.00 74.56 220 VAL A O 1
ATOM 1741 N N . ASP A 1 221 ? -9.178 -10.642 20.725 1.00 84.75 221 ASP A N 1
ATOM 1742 C CA . ASP A 1 221 ? -10.588 -10.321 20.897 1.00 84.75 221 ASP A CA 1
ATOM 1743 C C . ASP A 1 221 ? -11.383 -11.480 21.510 1.00 84.75 221 ASP A C 1
ATOM 1745 O O . ASP A 1 221 ? -10.927 -12.621 21.601 1.00 84.75 221 ASP A O 1
ATOM 1749 N N . ASP A 1 222 ? -12.568 -11.149 22.011 1.00 86.19 222 ASP A N 1
ATOM 1750 C CA . ASP A 1 222 ? -13.524 -12.112 22.539 1.00 86.19 222 ASP A CA 1
ATOM 1751 C C . ASP A 1 222 ? -14.947 -11.572 22.366 1.00 86.19 222 ASP A C 1
ATOM 1753 O O . ASP A 1 222 ? -15.219 -10.385 22.576 1.00 86.19 222 ASP A O 1
ATOM 1757 N N . ILE A 1 223 ? -15.875 -12.457 22.000 1.00 86.62 223 ILE A N 1
ATOM 1758 C CA . ILE A 1 223 ? -17.294 -12.140 21.827 1.00 86.62 223 ILE A CA 1
ATOM 1759 C C . ILE A 1 223 ? -18.116 -13.162 22.606 1.00 86.62 223 ILE A C 1
ATOM 1761 O O . ILE A 1 223 ? -18.064 -14.367 22.356 1.00 86.62 223 ILE A O 1
ATOM 1765 N N . LYS A 1 224 ? -18.951 -12.674 23.525 1.00 93.94 224 LYS A N 1
ATOM 1766 C CA . LYS A 1 224 ? -19.932 -13.493 24.237 1.00 93.94 224 LYS A CA 1
ATOM 1767 C C . LYS A 1 224 ? -21.294 -13.354 23.589 1.00 93.94 224 LYS A C 1
ATOM 1769 O O . LYS A 1 224 ? -21.809 -12.251 23.393 1.00 93.94 224 LYS A O 1
ATOM 1774 N N . THR A 1 225 ? -21.891 -14.496 23.281 1.00 91.19 225 THR A N 1
ATOM 1775 C CA . THR A 1 225 ? -23.194 -14.584 22.626 1.00 91.19 225 THR A CA 1
ATOM 1776 C C . THR A 1 225 ? -24.182 -15.347 23.498 1.00 91.19 225 THR A C 1
ATOM 1778 O O . THR A 1 225 ? -23.794 -16.173 24.322 1.00 91.19 225 THR A O 1
ATOM 1781 N N . ILE A 1 226 ? -25.468 -15.067 23.308 1.00 90.31 226 ILE A N 1
ATOM 1782 C CA . ILE A 1 226 ? -26.564 -15.911 23.786 1.00 90.31 226 ILE A CA 1
ATOM 1783 C C . ILE A 1 226 ? -27.352 -16.438 22.592 1.00 90.31 226 ILE A C 1
ATOM 1785 O O . ILE A 1 226 ? -27.445 -15.772 21.562 1.00 90.31 226 ILE A O 1
ATOM 1789 N N . LEU A 1 227 ? -27.917 -17.634 22.719 1.00 91.62 227 LEU A N 1
ATOM 1790 C CA . LEU A 1 227 ? -28.723 -18.242 21.667 1.00 91.62 227 LEU A CA 1
ATOM 1791 C C . LEU A 1 227 ? -30.191 -17.820 21.835 1.00 91.62 227 LEU A C 1
ATOM 1793 O O . LEU A 1 227 ? -30.820 -18.166 22.832 1.00 91.62 227 LEU A O 1
ATOM 1797 N N . ILE A 1 228 ? -30.743 -17.085 20.867 1.00 85.00 228 ILE A N 1
ATOM 1798 C CA . ILE A 1 228 ? -32.161 -16.690 20.833 1.00 85.00 228 ILE A CA 1
ATOM 1799 C C . ILE A 1 228 ? -32.725 -17.069 19.469 1.00 85.00 228 ILE A C 1
ATOM 1801 O O . ILE A 1 228 ? -32.182 -16.659 18.445 1.00 85.00 228 ILE A O 1
ATOM 1805 N N . ASN A 1 229 ? -33.821 -17.833 19.449 1.00 89.12 229 ASN A N 1
ATOM 1806 C CA . ASN A 1 229 ? -34.440 -18.347 18.219 1.00 89.12 229 ASN A CA 1
ATOM 1807 C C . ASN A 1 229 ? -33.427 -19.069 17.311 1.00 89.12 229 ASN A C 1
ATOM 1809 O O . ASN A 1 229 ? -33.413 -18.868 16.100 1.00 89.12 229 ASN A O 1
ATOM 1813 N N . SER A 1 230 ? -32.541 -19.868 17.918 1.00 86.81 230 SER A N 1
ATOM 1814 C CA . SER A 1 230 ? -31.459 -20.597 17.236 1.00 86.81 230 SER A CA 1
ATOM 1815 C C . SER A 1 230 ? -30.430 -19.715 16.515 1.00 86.81 230 SER A C 1
ATOM 1817 O O . SER A 1 230 ? -29.679 -20.204 15.675 1.00 86.81 230 SER A O 1
ATOM 1819 N N . ILE A 1 231 ? -30.360 -18.426 16.856 1.00 83.62 231 ILE A N 1
ATOM 1820 C CA . ILE A 1 231 ? -29.380 -17.476 16.324 1.00 83.62 231 ILE A CA 1
ATOM 1821 C C . ILE A 1 231 ? -28.507 -16.980 17.480 1.00 83.62 231 ILE A C 1
ATOM 1823 O O . ILE A 1 231 ? -29.020 -16.578 18.527 1.00 83.62 231 ILE A O 1
ATOM 1827 N N . HIS A 1 232 ? -27.185 -17.012 17.302 1.00 87.19 232 HIS A N 1
ATOM 1828 C CA . HIS A 1 232 ? -26.242 -16.438 18.261 1.00 87.19 232 HIS A CA 1
ATOM 1829 C C . HIS A 1 232 ? -26.299 -14.912 18.202 1.00 87.19 232 HIS A C 1
ATOM 1831 O O . HIS A 1 232 ? -26.053 -14.314 17.157 1.00 87.19 232 HIS A O 1
ATOM 1837 N N . LYS A 1 233 ? -26.602 -14.288 19.338 1.00 86.00 233 LYS A N 1
ATOM 1838 C CA . LYS A 1 233 ? -26.718 -12.836 19.480 1.00 86.00 233 LYS A CA 1
ATOM 1839 C C . LYS A 1 233 ? -25.666 -12.319 20.460 1.00 86.00 233 LYS A C 1
ATOM 1841 O O . LYS A 1 233 ? -25.693 -12.726 21.627 1.00 86.00 233 LYS A O 1
ATOM 1846 N N . PRO A 1 234 ? -24.722 -11.467 20.025 1.00 89.44 234 PRO A N 1
ATOM 1847 C CA . PRO A 1 234 ? -23.708 -10.889 20.902 1.00 89.44 234 PRO A CA 1
ATOM 1848 C C . PRO A 1 234 ? -24.333 -10.078 22.035 1.00 89.44 234 PRO A C 1
ATOM 1850 O O . PRO A 1 234 ? -25.197 -9.237 21.794 1.00 89.44 234 PRO A O 1
ATOM 1853 N N . TYR A 1 235 ? -23.890 -10.300 23.268 1.00 90.19 235 TYR A N 1
ATOM 1854 C CA . TYR A 1 235 ? -24.260 -9.463 24.414 1.00 90.19 235 TYR A CA 1
ATOM 1855 C C . TYR A 1 235 ? -23.049 -8.776 25.048 1.00 90.19 235 TYR A C 1
ATOM 1857 O O . TYR A 1 235 ? -23.232 -7.800 25.781 1.00 90.19 235 TYR A O 1
ATOM 1865 N N . ALA A 1 236 ? -21.842 -9.275 24.773 1.00 91.62 236 ALA A N 1
ATOM 1866 C CA . ALA A 1 236 ? -20.585 -8.643 25.125 1.00 91.62 236 ALA A CA 1
ATOM 1867 C C . ALA A 1 236 ? -19.561 -8.877 24.010 1.00 91.62 236 ALA A C 1
ATOM 1869 O O . ALA A 1 236 ? -19.558 -9.941 23.394 1.00 91.62 236 ALA A O 1
ATOM 1870 N N . ALA A 1 237 ? -18.689 -7.909 23.778 1.00 89.50 237 ALA A N 1
ATOM 1871 C CA . ALA A 1 237 ? -17.534 -8.047 22.906 1.00 89.50 237 ALA A CA 1
ATOM 1872 C C . ALA A 1 237 ? -16.393 -7.194 23.455 1.00 89.50 237 ALA A C 1
ATOM 1874 O O . ALA A 1 237 ? -16.637 -6.178 24.111 1.00 89.50 237 ALA A O 1
ATOM 1875 N N . GLY A 1 238 ? -15.155 -7.571 23.188 1.00 86.44 238 GLY A N 1
ATOM 1876 C CA . GLY A 1 238 ? -14.033 -6.715 23.513 1.00 86.44 238 GLY A CA 1
ATOM 1877 C C . GLY A 1 238 ? -12.745 -7.156 22.860 1.00 86.44 238 GLY A C 1
ATOM 1878 O O . GLY A 1 238 ? -12.636 -8.285 22.394 1.00 86.44 238 GLY A O 1
ATOM 1879 N N . PHE A 1 239 ? -11.790 -6.238 22.799 1.00 86.00 239 PHE A N 1
ATOM 1880 C CA . PHE A 1 239 ? -10.477 -6.506 22.244 1.00 86.00 239 PHE A CA 1
ATOM 1881 C C . PHE A 1 239 ? -9.392 -5.648 22.891 1.00 86.00 239 PHE A C 1
ATOM 1883 O O . PHE A 1 239 ? -9.664 -4.589 23.468 1.00 86.00 239 PHE A O 1
ATOM 1890 N N . VAL A 1 240 ? -8.151 -6.102 22.748 1.00 82.75 240 VAL A N 1
ATOM 1891 C CA . VAL A 1 240 ? -6.940 -5.358 23.091 1.00 82.75 240 VAL A CA 1
ATOM 1892 C C . VAL A 1 240 ? -5.933 -5.468 21.952 1.00 82.75 240 VAL A C 1
ATOM 1894 O O . VAL A 1 240 ? -5.795 -6.518 21.322 1.00 82.75 240 VAL A O 1
ATOM 1897 N N . VAL A 1 241 ? -5.235 -4.367 21.681 1.00 75.94 241 VAL A N 1
ATOM 1898 C CA . VAL A 1 241 ? -4.096 -4.349 20.759 1.00 75.94 241 VAL A CA 1
ATOM 1899 C C . VAL A 1 241 ? -2.846 -4.656 21.567 1.00 75.94 241 VAL A C 1
ATOM 1901 O O . VAL A 1 241 ? -2.478 -3.892 22.458 1.00 75.94 241 VAL A O 1
ATOM 1904 N N . VAL A 1 242 ? -2.204 -5.775 21.257 1.00 70.38 242 VAL A N 1
ATOM 1905 C CA . VAL A 1 242 ? -0.958 -6.201 21.887 1.00 70.38 242 VAL A CA 1
ATOM 1906 C C . VAL A 1 242 ? 0.206 -5.636 21.077 1.00 70.38 242 VAL A C 1
ATOM 1908 O O . VAL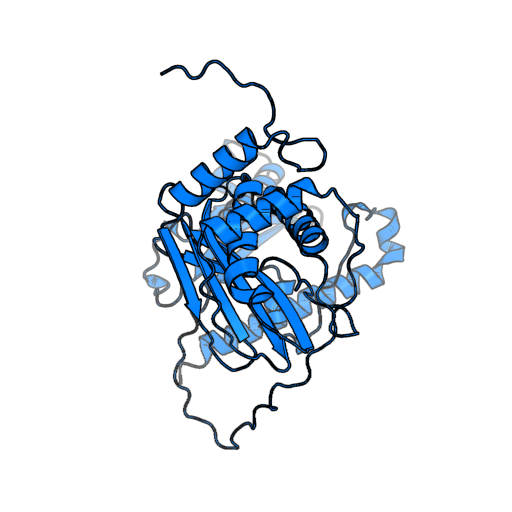 A 1 242 ? 0.427 -6.010 19.922 1.00 70.38 242 VAL A O 1
ATOM 1911 N N . GLU A 1 243 ? 0.927 -4.698 21.687 1.00 68.75 243 GLU A N 1
ATOM 1912 C CA . GLU A 1 243 ? 2.125 -4.054 21.142 1.00 68.75 243 GLU A CA 1
ATOM 1913 C C . GLU A 1 243 ? 3.381 -4.708 21.758 1.00 68.75 243 GLU A C 1
ATOM 1915 O O . GLU A 1 243 ? 3.408 -5.020 22.948 1.00 68.75 243 GLU A O 1
ATOM 1920 N N . GLN A 1 244 ? 4.430 -4.951 20.962 1.00 59.91 244 GLN A N 1
ATOM 1921 C CA . GLN A 1 244 ? 5.629 -5.651 21.444 1.00 59.91 244 GLN A CA 1
ATOM 1922 C C . GLN A 1 244 ? 6.403 -4.818 22.479 1.00 59.91 244 GLN A C 1
ATOM 1924 O O . GLN A 1 244 ? 6.609 -3.621 22.300 1.00 59.91 244 GLN A O 1
ATOM 1929 N N . GLY A 1 245 ? 6.895 -5.479 23.532 1.00 56.31 245 GLY A N 1
ATOM 1930 C CA . GLY A 1 245 ? 7.717 -4.851 24.574 1.00 56.31 245 GLY A CA 1
ATOM 1931 C C . GLY A 1 245 ? 6.914 -4.061 25.606 1.00 56.31 245 GLY A C 1
ATOM 1932 O O . GLY A 1 245 ? 7.501 -3.524 26.542 1.00 56.31 245 GLY A O 1
ATOM 1933 N N . ILE A 1 246 ? 5.587 -4.016 25.455 1.00 62.22 246 ILE A N 1
ATOM 1934 C CA . ILE A 1 246 ? 4.676 -3.499 26.467 1.00 62.22 246 ILE A CA 1
ATOM 1935 C C . ILE A 1 246 ? 4.145 -4.685 27.260 1.00 62.22 246 ILE A C 1
ATOM 1937 O O . ILE A 1 246 ? 3.535 -5.597 26.706 1.00 62.22 246 ILE A O 1
ATOM 1941 N N . ASP A 1 247 ? 4.397 -4.667 28.563 1.00 65.88 247 ASP A N 1
ATOM 1942 C CA . ASP A 1 247 ? 3.799 -5.618 29.487 1.00 65.88 247 ASP A CA 1
ATOM 1943 C C . ASP A 1 247 ? 2.277 -5.416 29.513 1.00 65.88 247 ASP A C 1
ATOM 1945 O O . ASP A 1 247 ? 1.804 -4.284 29.664 1.00 65.88 247 ASP A O 1
ATOM 1949 N N . ILE A 1 248 ? 1.506 -6.493 29.357 1.00 63.09 248 ILE A N 1
ATOM 1950 C CA . ILE A 1 248 ? 0.038 -6.432 29.337 1.00 63.09 248 ILE A CA 1
ATOM 1951 C C . ILE A 1 248 ? -0.487 -5.859 30.653 1.00 63.09 248 ILE A C 1
ATOM 1953 O O . ILE A 1 248 ? -1.416 -5.053 30.627 1.00 63.09 248 ILE A O 1
ATOM 1957 N N . ASP A 1 249 ? 0.160 -6.175 31.775 1.00 66.56 249 ASP A N 1
ATOM 1958 C CA . ASP A 1 249 ? -0.236 -5.675 33.095 1.00 66.56 249 ASP A CA 1
ATOM 1959 C C . ASP A 1 249 ? 0.068 -4.174 33.272 1.00 66.56 249 ASP A C 1
ATOM 1961 O O . ASP A 1 249 ? -0.459 -3.517 34.171 1.00 66.56 249 ASP A O 1
ATOM 1965 N N . SER A 1 250 ? 0.878 -3.595 32.376 1.00 63.91 250 SER A N 1
ATOM 1966 C CA . SER A 1 250 ? 1.149 -2.154 32.312 1.00 63.91 250 SER A CA 1
ATOM 1967 C C . SER A 1 250 ? 0.179 -1.386 31.403 1.00 63.91 250 SER A C 1
ATOM 1969 O O . SER A 1 250 ? 0.182 -0.146 31.394 1.00 63.91 250 SER A O 1
ATOM 1971 N N . LEU A 1 251 ? -0.667 -2.090 30.638 1.00 62.84 251 LEU A N 1
ATOM 1972 C CA . LEU A 1 251 ? -1.673 -1.464 29.786 1.00 62.84 251 LEU A CA 1
ATOM 1973 C C . LEU A 1 251 ? -2.782 -0.856 30.645 1.00 62.84 251 LEU A C 1
ATOM 1975 O O . LEU A 1 251 ? -3.406 -1.510 31.473 1.00 62.84 251 LEU A O 1
ATOM 1979 N N . LYS A 1 252 ? -3.080 0.420 30.398 1.00 68.06 252 LYS A N 1
ATOM 1980 C CA . LYS A 1 252 ? -4.235 1.082 31.012 1.00 68.06 252 LYS A CA 1
ATOM 1981 C C . LYS A 1 252 ? -5.531 0.461 30.489 1.00 68.06 252 LYS A C 1
ATOM 1983 O O . LYS A 1 252 ? -5.626 0.183 29.294 1.00 68.06 252 LYS A O 1
ATOM 1988 N N . ASP A 1 253 ? -6.568 0.414 31.326 1.00 62.84 253 ASP A N 1
ATOM 1989 C CA . ASP A 1 253 ? -7.922 -0.044 30.958 1.00 62.84 253 ASP A CA 1
ATOM 1990 C C . ASP A 1 253 ? -8.462 0.599 29.668 1.00 62.84 253 ASP A C 1
ATOM 1992 O O . ASP A 1 253 ? -9.217 -0.014 28.924 1.00 62.84 253 ASP A O 1
ATOM 1996 N N . SER A 1 254 ? -8.032 1.822 29.340 1.00 56.41 254 SER A N 1
ATOM 1997 C CA . SER A 1 254 ? -8.420 2.528 28.112 1.00 56.41 254 SER A CA 1
ATOM 1998 C C . SER A 1 254 ? -7.941 1.874 26.807 1.00 56.41 254 SER A C 1
ATOM 2000 O O . SER A 1 254 ? -8.457 2.213 25.735 1.00 56.41 254 SER A O 1
ATOM 2002 N N . LYS A 1 255 ? -6.965 0.959 26.881 1.00 68.62 255 LYS A N 1
ATOM 2003 C CA . LYS A 1 255 ? -6.489 0.132 25.761 1.00 68.62 255 LYS A CA 1
ATOM 2004 C C . LYS A 1 255 ? -7.357 -1.110 25.545 1.00 68.62 255 LYS A C 1
ATOM 2006 O O . LYS A 1 255 ? -7.344 -1.653 24.442 1.00 68.62 255 LYS A O 1
ATOM 2011 N N . PHE A 1 256 ? -8.149 -1.505 26.541 1.00 77.94 256 PHE A N 1
ATOM 2012 C CA . PHE A 1 256 ? -9.182 -2.521 26.396 1.00 77.94 256 PHE A CA 1
ATOM 2013 C C . PHE A 1 256 ? -10.458 -1.855 25.886 1.00 77.94 256 PHE A C 1
ATOM 2015 O O . PHE A 1 256 ? -11.074 -1.017 26.550 1.00 77.94 256 PHE A O 1
ATOM 2022 N N . LYS A 1 257 ? -10.879 -2.219 24.678 1.00 84.81 257 LYS A N 1
ATOM 2023 C CA . LYS A 1 257 ? -12.175 -1.797 24.147 1.00 84.81 257 LYS A CA 1
ATOM 2024 C C . LYS A 1 257 ? -13.188 -2.856 24.513 1.00 84.81 257 LYS A C 1
ATOM 2026 O O . LYS A 1 257 ? -13.058 -3.995 24.088 1.00 84.81 257 LYS A O 1
ATOM 2031 N N . THR A 1 258 ? -14.181 -2.489 25.314 1.00 88.31 258 THR A N 1
ATOM 2032 C CA . THR A 1 258 ? -15.237 -3.404 25.745 1.00 88.31 258 THR A CA 1
ATOM 2033 C C . THR A 1 258 ? -16.606 -2.823 25.432 1.00 88.31 258 THR A C 1
ATOM 2035 O O . THR A 1 258 ? -16.866 -1.628 25.584 1.00 88.31 258 THR A O 1
ATOM 2038 N N . PHE A 1 259 ? -17.495 -3.697 24.982 1.00 87.44 259 PHE A N 1
ATOM 2039 C CA . PHE A 1 259 ? -18.862 -3.396 24.596 1.00 87.44 259 PHE A CA 1
ATOM 2040 C C . PHE A 1 259 ? -19.750 -4.367 25.342 1.00 87.44 259 PHE A C 1
ATOM 2042 O O . PHE A 1 259 ? -19.613 -5.581 25.203 1.00 87.44 259 PHE A O 1
ATOM 2049 N N . PHE A 1 260 ? -20.661 -3.840 26.149 1.00 91.31 260 PHE A N 1
ATOM 2050 C CA . PHE A 1 260 ? -21.587 -4.658 26.910 1.00 91.31 260 PHE A CA 1
ATOM 2051 C C . PHE A 1 260 ? -23.002 -4.162 26.690 1.00 91.31 260 PHE A C 1
ATOM 2053 O O . PHE A 1 260 ? -23.326 -3.013 26.988 1.00 91.31 260 PHE A O 1
ATOM 2060 N N . SER A 1 261 ? -23.855 -5.051 26.189 1.00 84.69 261 SER A N 1
ATOM 2061 C CA . SER A 1 261 ? -25.230 -4.734 25.805 1.00 84.69 261 SER A CA 1
ATOM 2062 C C . SER A 1 261 ? -26.000 -4.038 26.927 1.00 84.69 261 SER A C 1
ATOM 2064 O O . SER A 1 261 ? -26.709 -3.070 26.669 1.00 84.69 261 SER A O 1
ATOM 2066 N N . LYS A 1 262 ? -25.815 -4.443 28.192 1.00 84.06 262 LYS A N 1
ATOM 2067 C CA . LYS A 1 262 ? -26.514 -3.844 29.342 1.00 84.06 262 LYS A CA 1
ATOM 2068 C C . LYS A 1 262 ? -26.230 -2.347 29.518 1.00 84.06 262 LYS A C 1
ATOM 2070 O O . LYS A 1 262 ? -27.095 -1.639 30.028 1.00 84.06 262 LYS A O 1
ATOM 2075 N N . ASN A 1 263 ? -25.089 -1.848 29.040 1.00 81.56 263 ASN A N 1
ATOM 2076 C CA . ASN A 1 263 ? -24.744 -0.425 29.122 1.00 81.56 263 ASN A CA 1
ATOM 2077 C C . ASN A 1 263 ? -25.706 0.450 28.299 1.00 81.56 263 ASN A C 1
ATOM 2079 O O . ASN A 1 263 ? -25.895 1.621 28.611 1.00 81.56 263 ASN A O 1
ATOM 2083 N N . CYS A 1 264 ? -26.368 -0.121 27.289 1.00 70.06 264 CYS A N 1
ATOM 2084 C CA . CYS A 1 264 ? -27.347 0.571 26.449 1.00 70.06 264 CYS A CA 1
ATOM 2085 C C . CYS A 1 264 ? -28.803 0.312 26.874 1.00 70.06 264 CYS A C 1
ATOM 2087 O O . CYS A 1 264 ? -29.718 0.765 26.194 1.00 70.06 264 CYS A O 1
ATOM 2089 N N . TYR A 1 265 ? -29.045 -0.401 27.982 1.00 75.75 265 TYR A N 1
ATOM 2090 C CA . TYR A 1 265 ? -30.392 -0.828 28.389 1.00 75.75 265 TYR A CA 1
ATOM 2091 C C . TYR A 1 265 ? -31.392 0.322 28.539 1.00 75.75 265 TYR A C 1
ATOM 2093 O O . TYR A 1 265 ? -32.526 0.201 28.089 1.00 75.75 265 TYR A O 1
ATOM 2101 N N . HIS A 1 266 ? -30.960 1.447 29.116 1.00 75.44 266 HIS A N 1
ATOM 2102 C CA . HIS A 1 266 ? -31.832 2.599 29.365 1.00 75.44 266 HIS A CA 1
ATOM 2103 C C . HIS A 1 266 ? -32.315 3.291 28.082 1.00 75.44 266 HIS A C 1
ATOM 2105 O O . HIS A 1 266 ? -33.384 3.889 28.086 1.00 75.44 266 HIS A O 1
ATOM 2111 N N . PHE A 1 267 ? -31.555 3.194 26.988 1.00 70.06 267 PHE A N 1
ATOM 2112 C CA . PHE A 1 267 ? -31.873 3.841 25.710 1.00 70.06 267 PHE A CA 1
ATOM 2113 C C . PHE A 1 267 ? -32.415 2.853 24.669 1.00 70.06 267 PHE A C 1
ATOM 2115 O O . PHE A 1 267 ? -33.079 3.253 23.720 1.00 70.06 267 PHE A O 1
ATOM 2122 N N . MET A 1 268 ? -32.124 1.561 24.840 1.00 78.06 268 MET A N 1
ATOM 2123 C CA . MET A 1 268 ? -32.459 0.488 23.906 1.00 78.06 268 MET A CA 1
ATOM 2124 C C . MET A 1 268 ? -33.038 -0.700 24.694 1.00 78.06 268 MET A C 1
ATOM 2126 O O . MET A 1 268 ? -32.306 -1.621 25.071 1.00 78.06 268 MET A O 1
ATOM 2130 N N . PRO A 1 269 ? -34.347 -0.700 25.003 1.00 76.81 269 PRO A N 1
ATOM 2131 C CA . PRO A 1 269 ? -34.965 -1.722 25.850 1.00 76.81 269 PRO A CA 1
ATOM 2132 C C . PRO A 1 269 ? -35.100 -3.090 25.161 1.00 76.81 269 PRO A C 1
ATOM 2134 O O . PRO A 1 269 ? -35.113 -4.117 25.847 1.00 76.81 269 PRO A O 1
ATOM 2137 N N . ALA A 1 270 ? -35.110 -3.147 23.827 1.00 84.62 270 ALA A N 1
ATOM 2138 C CA . ALA A 1 270 ? -35.077 -4.407 23.092 1.00 84.62 270 ALA A CA 1
ATOM 2139 C C . ALA A 1 270 ? -33.662 -5.009 23.090 1.00 84.62 270 ALA A C 1
ATOM 2141 O O . ALA A 1 270 ? -32.675 -4.327 22.817 1.00 84.62 270 ALA A O 1
ATOM 2142 N N . PHE A 1 271 ? -33.548 -6.307 23.395 1.00 87.31 271 PHE A N 1
ATOM 2143 C CA . PHE A 1 271 ? -32.250 -6.992 23.391 1.00 87.31 271 PHE A CA 1
ATOM 2144 C C . PHE A 1 271 ? -31.617 -7.029 21.996 1.00 87.31 271 PHE A C 1
ATOM 2146 O O . PHE A 1 271 ? -30.402 -6.888 21.889 1.00 87.31 271 PHE A O 1
ATOM 2153 N N . GLU A 1 272 ? -32.435 -7.154 20.950 1.00 85.06 272 GLU A N 1
ATOM 2154 C CA . GLU A 1 272 ? -31.981 -7.161 19.557 1.00 85.06 272 GLU A CA 1
ATOM 2155 C C . GLU A 1 272 ? -31.154 -5.925 19.218 1.00 85.06 272 GLU A C 1
ATOM 2157 O O . GLU A 1 272 ? -30.017 -6.023 18.762 1.00 85.06 272 GLU A O 1
ATOM 2162 N N . ASP A 1 273 ? -31.703 -4.756 19.530 1.00 80.69 273 ASP A N 1
ATOM 2163 C CA . ASP A 1 273 ? -31.078 -3.483 19.205 1.00 80.69 273 ASP A CA 1
ATOM 2164 C C . ASP A 1 273 ? -29.780 -3.293 19.989 1.00 80.69 273 ASP A C 1
ATOM 2166 O O . ASP A 1 273 ? -28.787 -2.805 19.450 1.00 80.69 273 ASP A O 1
ATOM 2170 N N . ARG A 1 274 ? -29.743 -3.754 21.246 1.00 86.56 274 ARG A N 1
ATOM 2171 C CA . ARG A 1 274 ? -28.513 -3.757 22.051 1.00 86.56 274 ARG A CA 1
ATOM 2172 C C . ARG A 1 274 ? -27.467 -4.716 21.507 1.00 86.56 274 ARG A C 1
ATOM 2174 O O . ARG A 1 274 ? -26.279 -4.407 21.573 1.00 86.56 274 ARG A O 1
ATOM 2181 N N . SER A 1 275 ? -27.890 -5.875 21.012 1.00 86.12 275 SER A N 1
ATOM 2182 C CA . SER A 1 275 ? -27.001 -6.869 20.416 1.00 86.12 275 SER A CA 1
ATOM 2183 C C . SER A 1 275 ? -26.350 -6.315 19.151 1.00 86.12 275 SER A C 1
ATOM 2185 O O . SER A 1 275 ? -25.122 -6.294 19.047 1.00 86.12 275 SER A O 1
ATOM 2187 N N . ASN A 1 276 ? -27.162 -5.727 18.270 1.00 80.31 276 ASN A N 1
ATO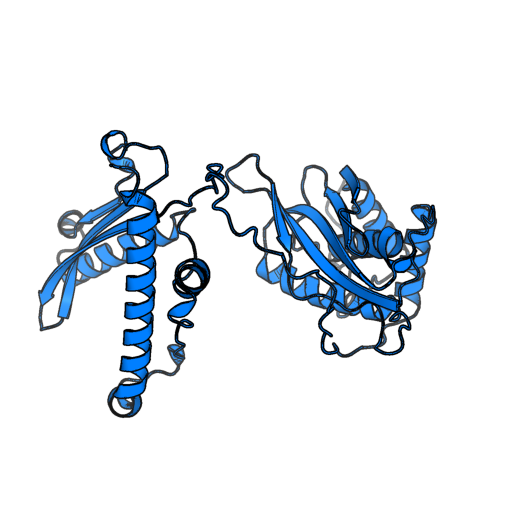M 2188 C CA . ASN A 1 276 ? -26.689 -5.028 17.079 1.00 80.31 276 ASN A CA 1
ATOM 2189 C C . ASN A 1 276 ? -25.752 -3.878 17.454 1.00 80.31 276 ASN A C 1
ATOM 2191 O O . ASN A 1 276 ? -24.647 -3.795 16.929 1.00 80.31 276 ASN A O 1
ATOM 2195 N N . ARG A 1 277 ? -26.132 -3.029 18.418 1.00 79.94 277 ARG A N 1
ATOM 2196 C CA . ARG A 1 277 ? -25.291 -1.914 18.879 1.00 79.94 277 ARG A CA 1
ATOM 2197 C C . ARG A 1 277 ? -23.947 -2.377 19.443 1.00 79.94 277 ARG A C 1
ATOM 2199 O O . ARG A 1 277 ? -22.939 -1.727 19.183 1.00 79.94 277 ARG A O 1
ATOM 2206 N N . THR A 1 278 ? -23.933 -3.479 20.193 1.00 78.19 278 THR A N 1
ATOM 2207 C CA . THR A 1 278 ? -22.707 -4.084 20.741 1.00 78.19 278 THR A CA 1
ATOM 2208 C C . THR A 1 278 ? -21.776 -4.510 19.610 1.00 78.19 278 THR A C 1
ATOM 2210 O O . THR A 1 278 ? -20.593 -4.184 19.641 1.00 78.19 278 THR A O 1
ATOM 2213 N N . MET A 1 279 ? -22.319 -5.178 18.589 1.00 81.62 279 MET A N 1
ATOM 2214 C CA . MET A 1 279 ? -21.543 -5.629 17.435 1.00 81.62 279 MET A CA 1
ATOM 2215 C C . MET A 1 279 ? -21.050 -4.462 16.573 1.00 81.62 279 MET A C 1
ATOM 2217 O O . MET A 1 279 ? -19.879 -4.424 16.215 1.00 81.62 279 MET A O 1
ATOM 2221 N N . PHE A 1 280 ? -21.909 -3.479 16.288 1.00 74.56 280 PHE A N 1
ATOM 2222 C CA . PHE A 1 280 ? -21.527 -2.294 15.518 1.00 74.56 280 PHE A CA 1
ATOM 2223 C C . PHE A 1 280 ? -20.437 -1.485 16.216 1.00 74.56 280 PHE A C 1
ATOM 2225 O O . PHE A 1 280 ? -19.455 -1.140 15.575 1.00 74.56 280 PHE A O 1
ATOM 2232 N N . GLY A 1 281 ? -20.561 -1.236 17.524 1.00 71.81 281 GLY A N 1
ATOM 2233 C CA . GLY A 1 281 ? -19.529 -0.511 18.271 1.00 71.81 281 GLY A CA 1
ATOM 2234 C C . GLY A 1 281 ? -18.191 -1.254 18.304 1.00 71.81 281 GLY A C 1
ATOM 2235 O O . GLY A 1 281 ? -17.138 -0.625 18.192 1.00 71.81 281 GLY A O 1
ATOM 2236 N N . PHE A 1 282 ? -18.232 -2.586 18.409 1.00 80.00 282 PHE A N 1
ATOM 2237 C CA . PHE A 1 282 ? -17.048 -3.439 18.338 1.00 80.00 282 PHE A CA 1
ATOM 2238 C C . PHE A 1 282 ? -16.363 -3.358 16.968 1.00 80.00 282 PHE A C 1
ATOM 2240 O O . PHE A 1 282 ? -15.167 -3.083 16.913 1.00 80.00 282 PHE A O 1
ATOM 2247 N N . LEU A 1 283 ? -17.118 -3.515 15.876 1.00 75.38 283 LEU A N 1
ATOM 2248 C CA . LEU A 1 283 ? -16.596 -3.440 14.506 1.00 75.38 283 LEU A CA 1
ATOM 2249 C C . LEU A 1 283 ? -16.072 -2.042 14.156 1.00 75.38 283 LEU A C 1
ATOM 2251 O O . LEU A 1 283 ? -14.949 -1.923 13.682 1.00 75.38 283 LEU A O 1
ATOM 2255 N N . GLU A 1 284 ? -16.828 -0.988 14.464 1.00 72.12 284 GLU A N 1
ATOM 2256 C CA . GLU A 1 284 ? -16.407 0.405 14.258 1.00 72.12 284 GLU A CA 1
ATOM 2257 C C . GLU A 1 284 ? -15.116 0.702 15.034 1.00 72.12 284 GLU A C 1
ATOM 2259 O O . GLU A 1 284 ? -14.204 1.359 14.539 1.00 72.12 284 GLU A O 1
ATOM 2264 N N . SER A 1 285 ? -14.985 0.176 16.252 1.00 73.81 285 SER A N 1
ATOM 2265 C CA . SER A 1 285 ? -13.764 0.368 17.035 1.00 73.81 285 SER A CA 1
ATOM 2266 C C . SER A 1 285 ? -12.578 -0.423 16.496 1.00 73.81 285 SER A C 1
ATOM 2268 O O . SER A 1 285 ? -11.460 0.062 16.635 1.00 73.81 285 SER A O 1
ATOM 2270 N N . LEU A 1 286 ? -12.800 -1.592 15.882 1.00 71.62 286 LEU A N 1
ATOM 2271 C CA . LEU A 1 286 ? -11.767 -2.353 15.172 1.00 71.62 286 LEU A CA 1
ATOM 2272 C C . LEU A 1 286 ? -11.312 -1.643 13.889 1.00 71.62 286 LEU A C 1
ATOM 2274 O O . LEU A 1 286 ? -10.114 -1.607 13.617 1.00 71.62 286 LEU A O 1
ATOM 2278 N N . GLU A 1 287 ? -12.237 -1.041 13.136 1.00 64.62 287 GLU A N 1
ATOM 2279 C CA . GLU A 1 287 ? -11.926 -0.240 11.939 1.00 64.62 287 GLU A CA 1
ATOM 2280 C C . GLU A 1 287 ? -11.048 0.975 12.263 1.00 64.62 287 GLU A C 1
ATOM 2282 O O . GLU A 1 287 ? -10.218 1.375 11.453 1.00 64.62 287 GLU A O 1
ATOM 2287 N N . ASN A 1 288 ? -11.184 1.517 13.474 1.00 62.31 288 ASN A N 1
ATOM 2288 C CA . ASN A 1 288 ? -10.391 2.640 13.969 1.00 62.31 288 ASN A CA 1
ATOM 2289 C C . ASN A 1 288 ? -9.059 2.222 14.631 1.00 62.31 288 ASN A C 1
ATOM 2291 O O . ASN A 1 288 ? -8.390 3.056 15.246 1.00 62.31 288 ASN A O 1
ATOM 2295 N N . VAL A 1 289 ? -8.656 0.945 14.560 1.00 64.06 289 VAL A N 1
ATOM 2296 C CA . VAL A 1 289 ? -7.336 0.513 15.043 1.00 64.06 289 VAL A CA 1
ATOM 2297 C C . VAL A 1 289 ? -6.300 0.667 13.932 1.00 64.06 289 VAL A C 1
ATOM 2299 O O . VAL A 1 289 ? -6.138 -0.206 13.082 1.00 64.06 289 VAL A O 1
ATOM 2302 N N . ASP A 1 290 ? -5.507 1.734 14.019 1.00 50.81 290 ASP A N 1
ATOM 2303 C CA . ASP A 1 290 ? -4.485 2.132 13.034 1.00 50.81 290 ASP A CA 1
ATOM 2304 C C . ASP A 1 290 ? -3.310 1.142 12.824 1.00 50.81 290 ASP A C 1
ATOM 2306 O O . ASP A 1 290 ? -2.361 1.456 12.111 1.00 50.81 290 ASP A O 1
ATOM 2310 N N . ASN A 1 291 ? -3.331 -0.061 13.412 1.00 46.44 291 ASN A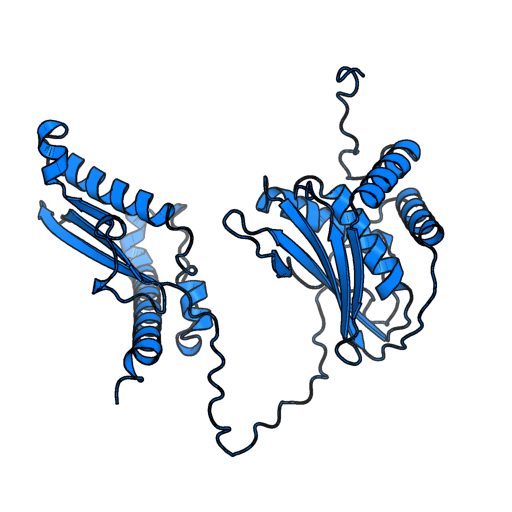 N 1
ATOM 2311 C CA . ASN A 1 291 ? -2.192 -0.992 13.420 1.00 46.44 291 ASN A CA 1
ATOM 2312 C C . ASN A 1 291 ? -2.547 -2.489 13.272 1.00 46.44 291 ASN A C 1
ATOM 2314 O O . ASN A 1 291 ? -1.677 -3.331 13.499 1.00 46.44 291 ASN A O 1
ATOM 2318 N N . ILE A 1 292 ? -3.775 -2.864 12.883 1.00 52.00 292 ILE A N 1
ATOM 2319 C CA . ILE A 1 292 ? -4.083 -4.286 12.614 1.00 52.00 292 ILE A CA 1
ATOM 2320 C C . ILE A 1 292 ? -3.479 -4.695 11.273 1.00 52.00 292 ILE A C 1
ATOM 2322 O O . ILE A 1 292 ? -3.763 -4.123 10.221 1.00 52.00 292 ILE A O 1
ATOM 2326 N N . ILE A 1 293 ? -2.627 -5.711 11.304 1.00 51.19 293 ILE A N 1
ATOM 2327 C CA . ILE A 1 293 ? -1.847 -6.128 10.145 1.00 51.19 293 ILE A CA 1
ATOM 2328 C C . ILE A 1 293 ? -2.672 -7.024 9.249 1.00 51.19 293 ILE A C 1
ATOM 2330 O O . ILE A 1 293 ? -2.846 -8.197 9.551 1.00 51.19 293 ILE A O 1
ATOM 2334 N N . GLY A 1 294 ? -3.010 -6.484 8.083 1.00 59.16 294 GLY A N 1
ATOM 2335 C CA . GLY A 1 294 ? -3.207 -7.238 6.853 1.00 59.16 294 GLY A CA 1
ATOM 2336 C C . GLY A 1 294 ? -4.458 -8.112 6.816 1.00 59.16 294 GLY A C 1
ATOM 2337 O O . GLY A 1 294 ? -4.909 -8.700 7.792 1.00 59.16 294 GLY A O 1
ATOM 2338 N N . SER A 1 295 ? -5.023 -8.246 5.621 1.00 71.31 295 SER A N 1
ATOM 2339 C CA . SER A 1 295 ? -6.088 -9.226 5.391 1.00 71.31 295 SER A CA 1
ATOM 2340 C C . SER A 1 295 ? -5.616 -10.647 5.747 1.00 71.31 295 SER A C 1
ATOM 2342 O O . SER A 1 295 ? -4.424 -10.946 5.653 1.00 71.31 295 SER A O 1
ATOM 2344 N N . LEU A 1 296 ? -6.537 -11.570 6.056 1.00 71.44 296 LEU A N 1
ATOM 2345 C CA . LEU A 1 296 ? -6.203 -12.994 6.242 1.00 71.44 296 LEU A CA 1
ATOM 2346 C C . LEU A 1 296 ? -5.370 -13.549 5.072 1.00 71.44 296 LEU A C 1
ATOM 2348 O O . LEU A 1 296 ? -4.475 -14.362 5.276 1.00 71.44 296 LEU A O 1
ATOM 2352 N N . ALA A 1 297 ? -5.620 -13.070 3.850 1.00 75.62 297 ALA A N 1
ATOM 2353 C CA . ALA A 1 297 ? -4.837 -13.436 2.674 1.00 75.62 297 ALA A CA 1
ATOM 2354 C C . ALA A 1 297 ? -3.374 -12.976 2.779 1.00 75.62 297 ALA A C 1
ATOM 2356 O O . ALA A 1 297 ? -2.460 -13.717 2.424 1.00 75.62 297 ALA A O 1
ATOM 2357 N N . GLU A 1 298 ? -3.146 -11.762 3.273 1.00 72.75 298 GLU A N 1
ATOM 2358 C CA . GLU A 1 298 ? -1.815 -11.192 3.456 1.00 72.75 298 GLU A CA 1
ATOM 2359 C C . GLU A 1 298 ? -1.072 -11.843 4.627 1.00 72.75 298 GLU A C 1
ATOM 2361 O O . GLU A 1 298 ? 0.099 -12.202 4.492 1.00 72.75 298 GLU A O 1
ATOM 2366 N N . LEU A 1 299 ? -1.762 -12.074 5.745 1.00 68.94 299 LEU A N 1
ATOM 2367 C CA . LEU A 1 299 ? -1.220 -12.796 6.894 1.00 68.94 299 LEU A CA 1
ATOM 2368 C C . LEU A 1 299 ? -0.838 -14.228 6.519 1.00 68.94 299 LEU A C 1
ATOM 2370 O O . LEU A 1 299 ? 0.293 -14.646 6.764 1.00 68.94 299 LEU A O 1
ATOM 2374 N N . ALA A 1 300 ? -1.730 -14.959 5.850 1.00 74.00 300 ALA A N 1
ATOM 2375 C CA . ALA A 1 300 ? -1.471 -16.340 5.471 1.00 74.00 300 ALA A CA 1
ATOM 2376 C C . ALA A 1 300 ? -0.351 -16.465 4.431 1.00 74.00 300 ALA A C 1
ATOM 2378 O O . ALA A 1 300 ? 0.506 -17.341 4.550 1.00 74.00 300 ALA A O 1
ATOM 2379 N N . LYS A 1 301 ? -0.292 -15.543 3.460 1.00 77.44 301 LYS A N 1
ATOM 2380 C CA . LYS A 1 301 ? 0.810 -15.465 2.491 1.00 77.44 301 LYS A CA 1
ATOM 2381 C C . LYS A 1 301 ? 2.166 -15.282 3.175 1.00 77.44 301 LYS A C 1
ATOM 2383 O O . LYS A 1 301 ? 3.159 -15.838 2.712 1.00 77.44 301 LYS A O 1
ATOM 2388 N N . ASN A 1 302 ? 2.217 -14.490 4.243 1.00 71.25 302 ASN A N 1
ATOM 2389 C CA . ASN A 1 302 ? 3.469 -14.148 4.912 1.00 71.25 302 ASN A CA 1
ATOM 2390 C C . ASN A 1 302 ? 3.882 -15.170 5.981 1.00 71.25 302 ASN A C 1
ATOM 2392 O O . ASN A 1 302 ? 5.074 -15.437 6.123 1.00 71.25 302 ASN A O 1
ATOM 2396 N N . LEU A 1 303 ? 2.926 -15.732 6.726 1.00 64.00 303 LEU A N 1
ATOM 2397 C CA . LEU A 1 303 ? 3.195 -16.585 7.890 1.00 64.00 303 LEU A CA 1
ATOM 2398 C C . LEU A 1 303 ? 3.089 -18.079 7.572 1.00 64.00 303 LEU A C 1
ATOM 2400 O O . LEU A 1 303 ? 3.887 -18.874 8.061 1.00 64.00 303 LEU A O 1
ATOM 2404 N N . CYS A 1 304 ? 2.147 -18.479 6.720 1.00 76.12 304 CYS A N 1
ATOM 2405 C CA . CYS A 1 304 ? 1.882 -19.886 6.424 1.00 76.12 304 CYS A CA 1
ATOM 2406 C C . CYS A 1 304 ? 1.602 -20.136 4.926 1.00 76.12 304 CYS A C 1
ATOM 2408 O O . CYS A 1 304 ? 0.572 -20.720 4.582 1.00 76.12 304 CYS A O 1
ATOM 2410 N N . PRO A 1 305 ? 2.528 -19.772 4.010 1.00 81.06 305 PRO A N 1
ATOM 2411 C CA . PRO A 1 305 ? 2.300 -19.857 2.560 1.00 81.06 305 PRO A CA 1
ATOM 2412 C C . PRO A 1 305 ? 2.047 -21.284 2.050 1.00 81.06 305 PRO A C 1
ATOM 2414 O O . PRO A 1 305 ? 1.429 -21.477 1.007 1.00 81.06 305 PRO A O 1
ATOM 2417 N N . HIS A 1 306 ? 2.498 -22.297 2.792 1.00 82.50 306 HIS A N 1
ATOM 2418 C CA . HIS A 1 306 ? 2.293 -23.710 2.471 1.00 82.50 306 HIS A CA 1
ATOM 2419 C C . HIS A 1 306 ? 0.829 -24.166 2.619 1.00 82.50 306 HIS A C 1
ATOM 2421 O O . HIS A 1 306 ? 0.470 -25.219 2.098 1.00 82.50 306 HIS A O 1
ATOM 2427 N N . LEU A 1 307 ? -0.023 -23.393 3.305 1.00 78.50 307 LEU A N 1
ATOM 2428 C CA . LEU A 1 307 ? -1.452 -23.691 3.456 1.00 78.50 307 LEU A CA 1
ATOM 2429 C C . LEU A 1 307 ? -2.295 -23.227 2.257 1.00 78.50 307 LEU A C 1
ATOM 2431 O O . LEU A 1 307 ? -3.496 -23.495 2.216 1.00 78.50 307 LEU A O 1
ATOM 2435 N N . GLY A 1 308 ? -1.672 -22.579 1.267 1.00 86.75 308 GLY A N 1
ATOM 2436 C CA . GLY A 1 308 ? -2.326 -22.091 0.058 1.00 86.75 308 GLY A CA 1
ATOM 2437 C C . GLY A 1 308 ? -2.840 -20.657 0.184 1.00 86.75 308 GLY A C 1
ATOM 2438 O O . GLY A 1 308 ? -2.496 -19.922 1.107 1.00 86.75 308 GLY A O 1
ATOM 2439 N N . VAL A 1 309 ? -3.644 -20.239 -0.793 1.00 87.50 309 VAL A N 1
ATOM 2440 C CA . VAL A 1 309 ? -4.207 -18.882 -0.867 1.00 87.50 309 VAL A CA 1
ATOM 2441 C C . VAL A 1 309 ? -5.598 -18.820 -0.238 1.00 87.50 309 VAL A C 1
ATOM 2443 O O . VAL A 1 309 ? -6.275 -19.843 -0.110 1.00 87.50 309 VAL A O 1
ATOM 2446 N N . LYS A 1 310 ? -6.029 -17.614 0.151 1.00 82.44 310 LYS A N 1
ATOM 2447 C CA . LYS A 1 310 ? -7.406 -17.365 0.594 1.00 82.44 310 LYS A CA 1
ATOM 2448 C C . LYS A 1 310 ? -8.368 -17.638 -0.562 1.00 82.44 310 LYS A C 1
ATOM 2450 O O . LYS A 1 310 ? -8.106 -17.214 -1.689 1.00 82.44 310 LYS A O 1
ATOM 2455 N N . GLY A 1 311 ? -9.468 -18.331 -0.278 1.00 80.81 311 GLY A N 1
ATOM 2456 C CA . GLY A 1 311 ? -10.546 -18.496 -1.249 1.00 80.81 311 GLY A CA 1
ATOM 2457 C C . GLY A 1 311 ? -11.207 -17.154 -1.586 1.00 80.81 311 GLY A C 1
ATOM 2458 O O . GLY A 1 311 ? -10.995 -16.146 -0.907 1.00 80.81 311 GLY A O 1
ATOM 2459 N N . SER A 1 312 ? -12.042 -17.135 -2.625 1.00 83.00 312 SER A N 1
ATOM 2460 C CA . SER A 1 312 ? -12.842 -15.964 -2.999 1.00 83.00 312 SER A CA 1
ATOM 2461 C C . SER A 1 312 ? -14.288 -16.370 -3.280 1.00 83.00 312 SER A C 1
ATOM 2463 O O . SER A 1 312 ? -14.530 -17.366 -3.960 1.00 83.00 312 SER A O 1
ATOM 2465 N N . ILE A 1 313 ? -15.236 -15.586 -2.763 1.00 82.31 313 ILE A N 1
ATOM 2466 C CA . ILE A 1 313 ? -16.669 -15.685 -3.056 1.00 82.31 313 ILE A CA 1
ATOM 2467 C C . ILE A 1 313 ? -17.150 -14.313 -3.534 1.00 82.31 313 ILE A C 1
ATOM 2469 O O . ILE A 1 313 ? -16.802 -13.283 -2.961 1.00 82.31 313 ILE A O 1
ATOM 2473 N N . GLN A 1 314 ? -17.995 -14.297 -4.567 1.00 80.12 314 GLN A N 1
ATOM 2474 C CA . GLN A 1 314 ? -18.699 -13.088 -4.999 1.00 80.12 314 GLN A CA 1
ATOM 2475 C C . GLN A 1 314 ? -19.931 -12.861 -4.115 1.00 80.12 314 GLN A C 1
ATOM 2477 O O . GLN A 1 314 ? -21.042 -13.253 -4.475 1.00 80.12 314 GLN A O 1
ATOM 2482 N N . HIS A 1 315 ? -19.721 -12.252 -2.946 1.00 75.25 315 HIS A N 1
ATOM 2483 C CA . HIS A 1 315 ? -20.759 -12.049 -1.928 1.00 75.25 315 HIS A CA 1
ATOM 2484 C C . HIS A 1 315 ? -22.005 -11.333 -2.467 1.00 75.25 315 HIS A C 1
ATOM 2486 O O . HIS A 1 315 ? -23.123 -11.742 -2.163 1.00 75.25 315 HIS A O 1
ATOM 2492 N N . ASP A 1 316 ? -21.828 -10.360 -3.362 1.00 80.44 316 ASP A N 1
ATOM 2493 C CA . ASP A 1 316 ? -22.923 -9.554 -3.925 1.00 80.44 316 ASP A CA 1
ATOM 2494 C C . ASP A 1 316 ? -23.909 -10.368 -4.780 1.00 80.44 316 ASP A C 1
ATOM 2496 O O . ASP A 1 316 ? -25.077 -9.997 -4.952 1.00 80.44 316 ASP A O 1
ATOM 2500 N N . LYS A 1 317 ? -23.443 -11.505 -5.310 1.00 78.44 317 LYS A N 1
ATOM 2501 C CA . LYS A 1 317 ? -24.234 -12.417 -6.142 1.00 78.44 317 LYS A CA 1
ATOM 2502 C C . LYS A 1 317 ? -24.820 -13.585 -5.356 1.00 78.44 317 LYS A C 1
ATOM 2504 O O . LYS A 1 317 ? -25.621 -14.332 -5.916 1.00 78.44 317 LYS A O 1
ATOM 2509 N N . LEU A 1 318 ? -24.456 -13.748 -4.083 1.00 78.31 318 LEU A N 1
ATOM 2510 C CA . LEU A 1 318 ? -24.988 -14.825 -3.260 1.00 78.31 318 LEU A CA 1
ATOM 2511 C C . LEU A 1 318 ? -26.466 -14.554 -2.939 1.00 78.31 318 LEU A C 1
ATOM 2513 O O . LEU A 1 318 ? -26.864 -13.449 -2.555 1.00 78.31 318 LEU A O 1
ATOM 2517 N N . ARG A 1 319 ? -27.307 -15.573 -3.116 1.00 82.56 319 ARG A N 1
ATOM 2518 C CA . ARG A 1 319 ? -28.739 -15.542 -2.787 1.00 82.56 319 ARG A CA 1
ATOM 2519 C C . ARG A 1 319 ? -29.089 -16.780 -1.975 1.00 82.56 319 ARG A C 1
ATOM 2521 O O . ARG A 1 319 ? -28.503 -17.838 -2.184 1.00 82.56 319 ARG A O 1
ATOM 2528 N N . VAL A 1 320 ? -30.084 -16.667 -1.092 1.00 78.00 320 VAL A N 1
ATOM 2529 C CA . VAL A 1 320 ? -30.529 -17.772 -0.218 1.00 78.00 320 VAL A CA 1
ATOM 2530 C C . VAL A 1 320 ? -30.883 -19.025 -1.026 1.00 78.00 320 VAL A C 1
ATOM 2532 O O . VAL A 1 320 ? -30.504 -20.131 -0.654 1.00 78.00 320 VAL A O 1
ATOM 2535 N N . SER A 1 321 ? -31.522 -18.851 -2.184 1.00 81.38 321 SER A N 1
ATOM 2536 C CA . SER A 1 321 ? -31.885 -19.943 -3.094 1.00 81.38 321 SER A CA 1
ATOM 2537 C C . SER A 1 321 ? -30.688 -20.703 -3.682 1.00 81.38 321 SER A C 1
ATOM 2539 O O . SER A 1 321 ? -30.848 -21.837 -4.124 1.00 81.38 321 SER A O 1
ATOM 2541 N N . MET A 1 322 ? -29.489 -20.114 -3.686 1.00 79.25 322 MET A N 1
ATOM 2542 C CA . MET A 1 322 ? -28.273 -20.720 -4.242 1.00 79.25 322 MET A CA 1
ATOM 2543 C C . MET A 1 322 ? -27.480 -21.524 -3.204 1.00 79.25 322 MET A C 1
ATOM 2545 O O . MET A 1 322 ? -26.628 -22.323 -3.586 1.00 79.25 322 MET A O 1
ATOM 2549 N N . LEU A 1 323 ? -27.771 -21.359 -1.907 1.00 78.19 323 LEU A N 1
ATOM 2550 C CA . LEU A 1 323 ? -26.985 -21.946 -0.815 1.00 78.19 323 LEU A CA 1
ATOM 2551 C C . LEU A 1 323 ? -26.956 -23.474 -0.852 1.00 78.19 323 LEU A C 1
ATOM 2553 O O . LEU A 1 323 ? -25.931 -24.072 -0.540 1.00 78.19 323 LEU A O 1
ATOM 2557 N N . GLN A 1 324 ? -28.059 -24.110 -1.251 1.00 82.81 324 GLN A N 1
ATOM 2558 C CA . GLN A 1 324 ? -28.134 -25.569 -1.304 1.00 82.81 324 GLN A CA 1
ATOM 2559 C C . GLN A 1 324 ? -27.284 -26.143 -2.443 1.00 82.81 324 GLN A C 1
ATOM 2561 O O . GLN A 1 324 ? -26.599 -27.141 -2.245 1.00 82.81 324 GLN A O 1
ATOM 2566 N N . ASN A 1 325 ? -27.260 -25.468 -3.596 1.00 85.31 325 ASN A N 1
ATOM 2567 C CA . ASN A 1 325 ? -26.499 -25.903 -4.771 1.00 85.31 325 ASN A CA 1
ATOM 2568 C C . ASN A 1 325 ? -25.016 -25.506 -4.701 1.00 85.31 325 ASN A C 1
ATOM 2570 O O . ASN A 1 325 ? -24.182 -26.144 -5.332 1.00 85.31 325 ASN A O 1
ATOM 2574 N N . GLN A 1 326 ? -24.678 -24.461 -3.941 1.00 85.25 326 GLN A N 1
ATOM 2575 C CA . GLN A 1 326 ? -23.300 -23.998 -3.730 1.00 85.25 326 GLN A CA 1
ATOM 2576 C C . GLN A 1 326 ? -22.722 -24.448 -2.383 1.00 85.25 326 GLN A C 1
ATOM 2578 O O . GLN A 1 326 ? -21.642 -24.002 -2.001 1.00 85.25 326 GLN A O 1
ATOM 2583 N N . ARG A 1 327 ? -23.427 -25.328 -1.658 1.00 85.38 327 ARG A N 1
ATOM 2584 C CA . ARG A 1 327 ? -23.067 -25.770 -0.305 1.00 85.38 327 ARG A CA 1
ATOM 2585 C C . ARG A 1 327 ? -21.605 -26.192 -0.211 1.00 85.38 327 ARG A C 1
ATOM 2587 O O . ARG A 1 327 ? -20.892 -25.686 0.648 1.00 85.38 327 ARG A O 1
ATOM 2594 N N . ASP A 1 328 ? -21.164 -27.081 -1.092 1.00 89.38 328 ASP A N 1
ATOM 2595 C CA . ASP A 1 328 ? -19.814 -27.643 -1.020 1.00 89.38 328 ASP A CA 1
ATOM 2596 C C . ASP A 1 328 ? -18.746 -26.579 -1.304 1.00 89.38 328 ASP A C 1
ATOM 2598 O O . ASP A 1 328 ? -17.781 -26.460 -0.556 1.00 89.38 328 ASP A O 1
ATOM 2602 N N . GLN A 1 329 ? -18.982 -25.705 -2.287 1.00 87.69 329 GLN A N 1
ATOM 2603 C CA . GLN A 1 329 ? -18.093 -24.582 -2.600 1.00 87.69 329 GLN A CA 1
ATOM 2604 C C . GLN A 1 329 ? -17.969 -23.590 -1.431 1.00 87.69 329 GLN A C 1
ATOM 2606 O O . GLN A 1 329 ? -16.872 -23.124 -1.118 1.00 87.69 329 GLN A O 1
ATOM 2611 N N . LEU A 1 330 ? -19.089 -23.259 -0.782 1.00 81.62 330 LEU A N 1
ATOM 2612 C CA . LEU A 1 330 ? -19.119 -22.356 0.370 1.00 81.62 330 LEU A CA 1
ATOM 2613 C C . LEU A 1 330 ? -18.419 -22.976 1.584 1.00 81.62 330 LEU A C 1
ATOM 2615 O O . LEU A 1 330 ? -17.675 -22.290 2.287 1.00 81.62 330 LEU A O 1
ATOM 2619 N N . LEU A 1 331 ? -18.620 -24.277 1.809 1.00 85.56 331 LEU A N 1
ATOM 2620 C CA . LEU A 1 331 ? -17.950 -25.014 2.877 1.00 85.56 331 LEU A CA 1
ATOM 2621 C C . LEU A 1 331 ? -16.443 -25.117 2.637 1.00 85.56 331 LEU A C 1
ATOM 2623 O O . LEU A 1 331 ? -15.681 -24.938 3.584 1.00 85.56 331 LEU A O 1
ATOM 2627 N N . ASP A 1 332 ? -15.997 -25.349 1.405 1.00 86.75 332 ASP A N 1
ATOM 2628 C CA . ASP A 1 332 ? -14.570 -25.412 1.080 1.00 86.75 332 ASP A CA 1
ATOM 2629 C C . ASP A 1 332 ? -13.887 -24.047 1.210 1.00 86.75 332 ASP A C 1
ATOM 2631 O O . ASP A 1 332 ? -12.795 -23.960 1.778 1.00 86.75 332 ASP A O 1
ATOM 2635 N N . TYR A 1 333 ? -14.555 -22.966 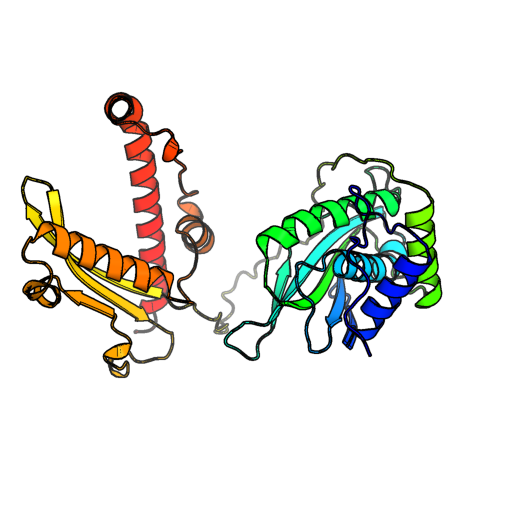0.795 1.00 87.00 333 TYR A N 1
ATOM 2636 C CA . TYR A 1 333 ? -14.097 -21.603 1.072 1.00 87.00 333 TYR A CA 1
ATOM 2637 C C . TYR A 1 333 ? -13.936 -21.355 2.578 1.00 87.00 333 TYR A C 1
ATOM 2639 O O . TYR A 1 333 ? -12.877 -20.909 3.023 1.00 87.00 333 TYR A O 1
ATOM 2647 N N . MET A 1 334 ? -14.960 -21.680 3.375 1.00 81.31 334 MET A N 1
ATOM 2648 C CA . MET A 1 334 ? -14.915 -21.485 4.826 1.00 81.31 334 MET A CA 1
ATOM 2649 C C . MET A 1 334 ? -13.818 -22.323 5.482 1.00 81.31 334 MET A C 1
ATOM 2651 O O . MET A 1 334 ? -13.085 -21.822 6.331 1.00 81.31 334 MET A O 1
ATOM 2655 N N . ARG A 1 335 ? -13.682 -23.594 5.087 1.00 82.44 335 ARG A N 1
ATOM 2656 C CA . ARG A 1 335 ? -12.623 -24.485 5.582 1.00 82.44 335 ARG A CA 1
ATOM 2657 C C . ARG A 1 335 ? -11.244 -23.920 5.284 1.00 82.44 335 ARG A C 1
ATOM 2659 O O . ARG A 1 335 ? -10.372 -24.004 6.145 1.00 82.44 335 ARG A O 1
ATOM 2666 N N . GLN A 1 336 ? -11.050 -23.341 4.102 1.00 87.50 336 GLN A N 1
ATOM 2667 C CA . GLN A 1 336 ? -9.784 -22.723 3.738 1.00 87.50 336 GLN A CA 1
ATOM 2668 C C . GLN A 1 336 ? -9.497 -21.488 4.599 1.00 87.50 336 GLN A C 1
ATOM 2670 O O . GLN A 1 336 ? -8.399 -21.380 5.136 1.00 87.50 336 GLN A O 1
ATOM 2675 N N . ASP A 1 337 ? -10.475 -20.606 4.814 1.00 81.38 337 ASP A N 1
ATOM 2676 C CA . ASP A 1 337 ? -10.304 -19.443 5.694 1.00 81.38 337 ASP A CA 1
ATOM 2677 C C . ASP A 1 337 ? -9.984 -19.869 7.143 1.00 81.38 337 ASP A C 1
ATOM 2679 O O . ASP A 1 337 ? -9.036 -19.357 7.741 1.00 81.38 337 ASP A O 1
ATOM 2683 N N . ILE A 1 338 ? -10.686 -20.874 7.681 1.00 75.25 338 ILE A N 1
ATOM 2684 C CA . ILE A 1 338 ? -10.412 -21.437 9.016 1.00 75.25 338 ILE A CA 1
ATOM 2685 C C . ILE A 1 338 ? -9.001 -22.032 9.084 1.00 75.25 338 ILE A C 1
ATOM 2687 O O . ILE A 1 338 ? -8.266 -21.792 10.041 1.00 75.25 338 ILE A O 1
ATOM 2691 N N . ARG A 1 339 ? -8.599 -22.800 8.066 1.00 77.50 339 ARG A N 1
ATOM 2692 C CA . ARG A 1 339 ? -7.277 -23.434 8.000 1.00 77.50 339 ARG A CA 1
ATOM 2693 C C . ARG A 1 339 ? -6.156 -22.398 7.970 1.00 77.50 339 ARG A C 1
ATOM 2695 O O . ARG A 1 339 ? -5.152 -22.572 8.659 1.00 77.50 339 ARG A O 1
ATOM 2702 N N . LEU A 1 340 ? -6.322 -21.335 7.185 1.00 72.88 340 LEU A N 1
ATOM 2703 C CA . LEU A 1 340 ? -5.351 -20.246 7.104 1.00 72.88 340 LEU A CA 1
ATOM 2704 C C . LEU A 1 340 ? -5.270 -19.484 8.426 1.00 72.88 340 LEU A C 1
ATOM 2706 O O . LEU A 1 340 ? -4.167 -19.213 8.893 1.00 72.88 340 LEU A O 1
ATOM 2710 N N . LEU A 1 341 ? -6.412 -19.207 9.059 1.00 74.06 341 LEU A N 1
ATOM 2711 C CA . LEU A 1 341 ? -6.451 -18.557 10.366 1.00 74.06 341 LEU A CA 1
ATOM 2712 C C . LEU A 1 341 ? -5.736 -19.401 11.429 1.00 74.06 341 LEU A C 1
ATOM 2714 O O . LEU A 1 341 ? -4.889 -18.884 12.150 1.00 74.06 341 LEU A O 1
ATOM 2718 N N . ALA A 1 342 ? -6.004 -20.708 11.475 1.00 63.34 342 ALA A N 1
ATOM 2719 C CA . ALA A 1 342 ? -5.321 -21.625 12.383 1.00 63.34 342 ALA A CA 1
ATOM 2720 C C . ALA A 1 342 ? -3.799 -21.638 12.152 1.00 63.34 342 ALA A C 1
ATOM 2722 O O . ALA A 1 342 ? -3.031 -21.589 13.109 1.00 63.34 342 ALA A O 1
ATOM 2723 N N . GLY A 1 343 ? -3.348 -21.640 10.893 1.00 69.50 343 GLY A N 1
ATOM 2724 C CA . GLY A 1 343 ? -1.924 -21.556 10.556 1.00 69.50 343 GLY A CA 1
ATOM 2725 C C . GLY A 1 343 ? -1.265 -20.250 10.998 1.00 69.50 343 GLY A C 1
ATOM 2726 O O . GLY A 1 343 ? -0.144 -20.270 11.507 1.00 69.50 343 GLY A O 1
ATOM 2727 N N . VAL A 1 344 ? -1.969 -19.128 10.841 1.00 70.88 344 VAL A N 1
ATOM 2728 C CA . VAL A 1 344 ? -1.525 -17.813 11.321 1.00 70.88 344 VAL A CA 1
ATOM 2729 C C . VAL A 1 344 ? -1.400 -17.810 12.845 1.00 70.88 344 VAL A C 1
ATOM 2731 O O . VAL A 1 344 ? -0.371 -17.375 13.354 1.00 70.88 344 VAL A O 1
ATOM 2734 N N . VAL A 1 345 ? -2.389 -18.346 13.568 1.00 66.62 345 VAL A N 1
ATOM 2735 C CA . VAL A 1 345 ? -2.375 -18.423 15.040 1.00 66.62 345 VAL A CA 1
ATOM 2736 C C . VAL A 1 345 ? -1.256 -19.333 15.547 1.00 66.62 345 VAL A C 1
ATOM 2738 O O . VAL A 1 345 ? -0.524 -18.928 16.443 1.00 66.62 345 VAL A O 1
ATOM 2741 N N . ILE A 1 346 ? -1.058 -20.516 14.952 1.00 65.06 346 ILE A N 1
ATOM 2742 C CA . ILE A 1 346 ? 0.036 -21.430 15.331 1.00 65.06 346 ILE A CA 1
ATOM 2743 C C . ILE A 1 346 ? 1.393 -20.757 15.116 1.00 65.06 346 ILE A C 1
ATOM 2745 O O . ILE A 1 346 ? 2.254 -20.809 15.990 1.00 65.06 346 ILE A O 1
ATOM 2749 N N . LYS A 1 347 ? 1.591 -20.080 13.978 1.00 64.62 347 LYS A N 1
ATOM 2750 C CA . LYS A 1 347 ? 2.844 -19.358 13.731 1.00 64.62 347 LYS A CA 1
ATOM 2751 C C . LYS A 1 347 ? 3.031 -18.157 14.638 1.00 64.62 347 LYS A C 1
ATOM 2753 O O . LYS A 1 347 ? 4.158 -17.913 15.050 1.00 64.62 347 LYS A O 1
ATOM 2758 N N . ALA A 1 348 ? 1.966 -17.445 14.986 1.00 59.06 348 ALA A N 1
ATOM 2759 C CA . ALA A 1 348 ? 2.040 -16.416 16.010 1.00 59.06 348 ALA A CA 1
ATOM 2760 C C . ALA A 1 348 ? 2.467 -17.031 17.353 1.00 59.06 348 ALA A C 1
ATOM 2762 O O . ALA A 1 348 ? 3.425 -16.560 17.950 1.00 59.06 348 ALA A O 1
ATOM 2763 N N . GLN A 1 349 ? 1.845 -18.130 17.786 1.00 53.47 349 GLN A N 1
ATOM 2764 C CA . GLN A 1 349 ? 2.220 -18.819 19.023 1.00 53.47 349 GLN A CA 1
ATOM 2765 C C . GLN A 1 349 ? 3.688 -19.253 19.026 1.00 53.47 349 GLN A C 1
ATOM 2767 O O . GLN A 1 349 ? 4.390 -18.959 19.984 1.00 53.47 349 GLN A O 1
ATOM 2772 N N . GLU A 1 350 ? 4.180 -19.873 17.951 1.00 61.44 350 GLU A N 1
ATOM 2773 C CA . GLU A 1 350 ? 5.603 -20.211 17.823 1.00 61.44 350 GLU A CA 1
ATOM 2774 C C . GLU A 1 350 ? 6.507 -18.978 17.952 1.00 61.44 350 GLU A C 1
ATOM 2776 O O . GLU A 1 350 ? 7.530 -19.046 18.613 1.00 61.44 350 GLU A O 1
ATOM 2781 N N . ILE A 1 351 ? 6.134 -17.847 17.348 1.00 56.56 351 ILE A N 1
ATOM 2782 C CA . ILE A 1 351 ? 6.926 -16.610 17.408 1.00 56.56 351 ILE A CA 1
ATOM 2783 C C . ILE A 1 351 ? 6.938 -16.012 18.822 1.00 56.56 351 ILE A C 1
ATOM 2785 O O . ILE A 1 351 ? 7.950 -15.449 19.228 1.00 56.56 351 ILE A O 1
ATOM 2789 N N . TYR A 1 352 ? 5.826 -16.101 19.556 1.00 48.03 352 TYR A N 1
ATOM 2790 C CA . TYR A 1 352 ? 5.662 -15.420 20.845 1.00 48.03 352 TYR A CA 1
ATOM 2791 C C . TYR A 1 352 ? 5.993 -16.288 22.069 1.00 48.03 352 TYR A C 1
ATOM 2793 O O . TYR A 1 352 ? 6.342 -15.734 23.107 1.00 48.03 352 TYR A O 1
ATOM 2801 N N . TRP A 1 353 ? 5.900 -17.619 21.979 1.00 50.62 353 TRP A N 1
ATOM 2802 C CA . TRP A 1 353 ? 6.028 -18.517 23.140 1.00 50.62 353 TRP A CA 1
ATOM 2803 C C . TRP A 1 353 ? 7.320 -19.343 23.201 1.00 50.62 353 TRP A C 1
ATOM 2805 O O . TRP A 1 353 ? 7.533 -20.024 24.200 1.00 50.62 353 TRP A O 1
ATOM 2815 N N . THR A 1 354 ? 8.217 -19.291 22.210 1.00 48.94 354 THR A N 1
ATOM 2816 C CA . THR A 1 354 ? 9.476 -20.069 22.266 1.00 48.94 354 THR A CA 1
ATOM 2817 C C . THR A 1 354 ? 10.632 -19.394 23.016 1.00 48.94 354 THR A C 1
ATOM 2819 O O . THR A 1 354 ? 11.675 -20.020 23.161 1.00 48.94 354 THR A O 1
ATOM 2822 N N . ASP A 1 355 ? 10.459 -18.177 23.545 1.00 42.47 355 ASP A N 1
ATOM 2823 C CA . ASP A 1 355 ? 11.499 -17.451 24.307 1.00 42.47 355 ASP A CA 1
ATOM 2824 C C . ASP A 1 355 ? 11.388 -17.630 25.845 1.00 42.47 355 ASP A C 1
ATOM 2826 O O . ASP A 1 355 ? 11.983 -16.869 26.605 1.00 42.47 355 ASP A O 1
ATOM 2830 N N . THR A 1 356 ? 10.635 -18.626 26.340 1.00 37.66 356 THR A N 1
ATOM 2831 C CA . THR A 1 356 ? 10.454 -18.890 27.794 1.00 37.66 356 THR A CA 1
ATOM 2832 C C . THR A 1 356 ? 11.031 -20.219 28.305 1.00 37.66 356 THR A C 1
ATOM 2834 O O . THR A 1 356 ? 10.567 -20.744 29.317 1.00 37.66 356 THR A O 1
ATOM 2837 N N . THR A 1 357 ? 12.090 -20.742 27.679 1.00 33.91 357 THR A N 1
ATOM 2838 C CA . THR A 1 357 ? 12.905 -21.836 28.258 1.00 33.91 357 THR A CA 1
ATOM 2839 C C . THR A 1 357 ? 14.388 -21.561 28.190 1.00 33.91 357 THR A C 1
ATOM 2841 O O . THR A 1 357 ? 14.851 -21.208 27.081 1.00 33.91 357 THR A O 1
#

Organism: NCBI:txid39325

Foldseek 3Di:
DDPPDDPDDQADPLRAGPDPVSLVVLVVVLVVFWDDWDKDDPDPQKIKIKTFTDPVFDQLLVLNSVLVQVLLRCVQPPVLWQFQWKKKWKWFWFDDPVDPDTDIDTQDDIATQADPRSHGDDVLQVSSVSSVSSNVVSVVRPPTGTRIMMMMMGGHPIDDDRDPDDPVNSSVVVVVSSVVDHDHDDGDDDDDDPDDDDPPDDPDPDPPPPPPPLPFKAKDKDFDFDQDPNDTFTQKIKMAIDHPPDDPVNDDCVRIDMQGLVVCCVVPVDSRVSSVVSVVSRVVVVVVPPGHDDDLQVLLVVQPCVLDGQDDDPVVPDDPVCCVVCVVVVVVNVVSSVSSVVSSVVSVCVVPPPPPD

InterPro domains:
  IPR012337 Ribonuclease H-like superfamily [SSF53098] (216-353)
  IPR036397 Ribonuclease H superfamily [G3DSA:3.30.420.10] (225-351)